Protein AF-A0A948FQZ8-F1 (afdb_monomer_lite)

Radius of gyration: 27.51 Å; chains: 1; bounding box: 61×71×81 Å

pLDDT: mean 82.42, std 19.41, range [33.22, 98.56]

Secondary structure (DSSP, 8-state):
------PPPPP--------------------------PPP-----PPPPPPPPP-S-SS--STTTTHHHH---SSPPEEEE---SSB-SS--BSSHHHHHHHHHHTTS-TT------EEEEEETTEEEEEEEETTEEEEEEEEEEE-B-TTTTSSEEEEEEEEE--GGGS-HHHHB-TTS-B-B--B-TTSPBPPTTTEEEEEPPGGGT-TTSEEEEESSSSSSS-EEEEES--GGGGGGBSS--EEEEPPPTTPEEEEEEETTEEEEE-TTSSEEEEEETTEEEEEEBB-----

Foldseek 3Di:
DDDDDDDDDDDDDDDDDDDDDDDDDDDDDPDPPPPPPPPPPPCPPDDADADAADPDDQQADDQQGVFLVQADAPDRKDWGFQPDQAAEAQQFDADQVSQVVSCVVVCVVVPAFPDDWHWRDDDPFKTKTFHDDPNGTFKIWIKGFHAYDVNSNGGHIHTGGIIGYALQPDDQVRSPHPPRWNWQWKAALVRHTDGVQAWTKTADDVVVVRRVKIWIWGGHDDPPPIWIFIDPDDPVQQVQWLDDKFFFDQDDPQWAFPRMDGPQWGWTAHPVRQWIWIGDNRTTITTGIGRDDDD

Sequence (295 aa):
MPDKAVRRPRPGSGILILIGVLVATVVGGAALWAATGRPPATGGLAPPATATAYDGPLAAPGRLGAAGRAVECLHPPSGSNRSADVYAGGATSSTAQGAVDTAFSEGLFLDMPRVDLAVAATEPDRELFTYEVDGSVLLAVVVRNGPASPGAGGDGWYVETVARCDFSEFPEADAQLDGLVDYGVWADDEGTTVPVSRIYSTPGPEHCDWQDMTFLVVGEGERRGAQVYVEAPIVELRDYMSGTFLTDIRLPNDAIDTGWQRDGRHLWLSPDDRYAYVGSSSSVDGWPRFDAGCA

Structure (mmCIF, N/CA/C/O backbone):
data_AF-A0A948FQZ8-F1
#
_entry.id   AF-A0A948FQZ8-F1
#
loop_
_atom_site.group_PDB
_atom_site.id
_atom_site.type_symbol
_atom_site.label_atom_id
_atom_site.label_alt_id
_atom_site.label_comp_id
_atom_site.label_asym_id
_atom_site.label_entity_id
_atom_site.label_seq_id
_atom_site.pdbx_PDB_ins_code
_atom_site.Cartn_x
_atom_site.Cartn_y
_atom_site.Cartn_z
_atom_site.occupancy
_atom_site.B_iso_or_equiv
_atom_site.auth_seq_id
_atom_site.auth_comp_id
_atom_site.auth_asym_id
_atom_site.auth_atom_id
_atom_site.pdbx_PDB_model_num
ATOM 1 N N . MET A 1 1 ? -14.546 34.872 -37.830 1.00 47.91 1 MET A N 1
ATOM 2 C CA . MET A 1 1 ? -14.949 34.832 -39.255 1.00 47.91 1 MET A CA 1
ATOM 3 C C . MET A 1 1 ? -13.704 34.455 -40.035 1.00 47.91 1 MET A C 1
ATOM 5 O O . MET A 1 1 ? -12.730 35.190 -39.928 1.00 47.91 1 MET A O 1
ATOM 9 N N . PRO A 1 2 ? -13.656 33.228 -40.577 1.00 50.62 2 PRO A N 1
ATOM 10 C CA . PRO A 1 2 ? -14.256 32.933 -41.881 1.00 50.62 2 PRO A CA 1
ATOM 11 C C . PRO A 1 2 ? -15.181 31.698 -41.888 1.00 50.62 2 PRO A C 1
ATOM 13 O O . PRO A 1 2 ? -15.415 31.067 -40.859 1.00 50.62 2 PRO A O 1
ATOM 16 N N . ASP A 1 3 ? -15.768 31.469 -43.061 1.00 43.62 3 ASP A N 1
ATOM 17 C CA . ASP A 1 3 ? -17.024 30.781 -43.359 1.00 43.62 3 ASP A CA 1
ATOM 18 C C . ASP A 1 3 ? -17.089 29.263 -43.140 1.00 43.62 3 ASP A C 1
ATOM 20 O O . ASP A 1 3 ? -16.193 28.495 -43.490 1.00 43.62 3 ASP A O 1
ATOM 24 N N . LYS A 1 4 ? -18.266 28.841 -42.660 1.00 48.03 4 LYS A N 1
ATOM 25 C CA . LYS A 1 4 ? -18.758 27.460 -42.623 1.00 48.03 4 LYS A CA 1
ATOM 26 C C . LYS A 1 4 ? -19.139 26.990 -44.031 1.00 48.03 4 LYS A C 1
ATOM 28 O O . LYS A 1 4 ? -20.109 27.479 -44.603 1.00 48.03 4 LYS A O 1
ATOM 33 N N . ALA A 1 5 ? -18.481 25.944 -44.528 1.00 50.72 5 ALA A N 1
ATOM 34 C CA . ALA A 1 5 ? -18.972 25.160 -45.660 1.00 50.72 5 ALA A CA 1
ATOM 35 C C . ALA A 1 5 ? -19.701 23.903 -45.154 1.00 50.72 5 ALA A C 1
ATOM 37 O O . ALA A 1 5 ? -19.091 22.903 -44.781 1.00 50.72 5 ALA A O 1
ATOM 38 N N . VAL A 1 6 ? -21.034 23.965 -45.144 1.00 53.69 6 VAL A N 1
ATOM 39 C CA . VAL A 1 6 ? -21.929 22.836 -44.855 1.00 53.69 6 VAL A CA 1
ATOM 40 C C . VAL A 1 6 ? -21.966 21.906 -46.073 1.00 53.69 6 VAL A C 1
ATOM 42 O O . VAL A 1 6 ? -22.501 22.270 -47.120 1.00 53.69 6 VAL A O 1
ATOM 45 N N . ARG A 1 7 ? -21.426 20.686 -45.949 1.00 54.06 7 ARG A N 1
ATOM 46 C CA . ARG A 1 7 ? -21.626 19.615 -46.941 1.00 54.06 7 ARG A CA 1
ATOM 47 C C . ARG A 1 7 ? -22.889 18.825 -46.595 1.00 54.06 7 ARG A C 1
ATOM 49 O O . ARG A 1 7 ? -22.974 18.213 -45.537 1.00 54.06 7 ARG A O 1
ATOM 56 N N . ARG A 1 8 ? -23.867 18.838 -47.505 1.00 54.62 8 ARG A N 1
ATOM 57 C CA . ARG A 1 8 ? -25.063 17.980 -47.452 1.00 54.62 8 ARG A CA 1
ATOM 58 C C . ARG A 1 8 ? -24.713 16.544 -47.879 1.00 54.62 8 ARG A C 1
ATOM 60 O O . ARG A 1 8 ? -24.011 16.394 -48.882 1.00 54.62 8 ARG A O 1
ATOM 67 N N . PRO A 1 9 ? -25.231 15.502 -47.207 1.00 53.12 9 PRO A N 1
ATOM 68 C CA . PRO A 1 9 ? -25.128 14.132 -47.695 1.00 53.12 9 PRO A CA 1
ATOM 69 C C . PRO A 1 9 ? -26.090 13.881 -48.870 1.00 53.12 9 PRO A C 1
ATOM 71 O O . PRO A 1 9 ? -27.212 14.389 -48.906 1.00 53.12 9 PRO A O 1
ATOM 74 N N . ARG A 1 10 ? -25.615 13.106 -49.853 1.00 55.47 10 ARG A N 1
ATOM 75 C CA . ARG A 1 10 ? -26.387 12.618 -51.007 1.00 55.47 10 ARG A CA 1
ATOM 76 C C . ARG A 1 10 ? -27.299 11.453 -50.582 1.00 55.47 10 ARG A C 1
ATOM 78 O O . ARG A 1 10 ? -26.837 10.608 -49.819 1.00 55.47 10 ARG A O 1
ATOM 85 N N . PRO A 1 11 ? -28.532 11.343 -51.109 1.00 52.41 11 PRO A N 1
ATOM 86 C CA . PRO A 1 11 ? -29.354 10.154 -50.939 1.00 52.41 11 PRO A CA 1
ATOM 87 C C . PRO A 1 11 ? -28.885 9.087 -51.936 1.00 52.41 11 PRO A C 1
ATOM 89 O O . PRO A 1 11 ? -28.907 9.309 -53.147 1.00 52.41 11 PRO A O 1
ATOM 92 N N . GLY A 1 12 ? -28.408 7.954 -51.427 1.00 37.66 12 GLY A N 1
ATOM 93 C CA . GLY A 1 12 ? -27.881 6.857 -52.231 1.00 37.66 12 GLY A CA 1
ATOM 94 C C . GLY A 1 12 ? -28.526 5.529 -51.861 1.00 37.66 12 GLY A C 1
ATOM 95 O O . GLY A 1 12 ? -28.130 4.913 -50.884 1.00 37.66 12 GLY A O 1
ATOM 96 N N . SER A 1 13 ? -29.488 5.132 -52.691 1.00 46.66 13 SER A N 1
ATOM 97 C CA . SER A 1 13 ? -29.773 3.760 -53.126 1.00 46.66 13 SER A CA 1
ATOM 98 C C . SER A 1 13 ? -30.040 2.694 -52.061 1.00 46.66 13 SER A C 1
ATOM 100 O O . SER A 1 13 ? -29.136 2.070 -51.513 1.00 46.66 13 SER A O 1
ATOM 102 N N . GLY A 1 14 ? -31.332 2.410 -51.884 1.00 44.34 14 GLY A N 1
ATOM 103 C CA . GLY A 1 14 ? -31.813 1.199 -51.236 1.00 44.34 14 GLY A CA 1
ATOM 104 C C . GLY A 1 14 ? -31.348 -0.062 -51.967 1.00 44.34 14 GLY A C 1
ATOM 105 O O . GLY A 1 14 ? -31.451 -0.170 -53.189 1.00 44.34 14 GLY A O 1
ATOM 106 N N . ILE A 1 15 ? -30.864 -1.021 -51.185 1.00 46.66 15 ILE A N 1
ATOM 107 C CA . ILE A 1 15 ? -30.622 -2.392 -51.614 1.00 46.66 15 ILE A CA 1
ATOM 108 C C . ILE A 1 15 ? -31.742 -3.238 -51.009 1.00 46.66 15 ILE A C 1
ATOM 110 O O . ILE A 1 15 ? -31.829 -3.421 -49.797 1.00 46.66 15 ILE A O 1
ATOM 114 N N . LEU A 1 16 ? -32.627 -3.712 -51.886 1.00 43.44 16 LEU A N 1
ATOM 115 C CA . LEU A 1 16 ? -33.568 -4.795 -51.631 1.00 43.44 16 LEU A CA 1
ATOM 116 C C . LEU A 1 16 ? -32.767 -6.082 -51.398 1.00 43.44 16 LEU A C 1
ATOM 118 O O . LEU A 1 16 ? -32.161 -6.604 -52.332 1.00 43.44 16 LEU A O 1
ATOM 122 N N . ILE A 1 17 ? -32.772 -6.600 -50.171 1.00 45.47 17 ILE A N 1
ATOM 123 C CA . ILE A 1 17 ? -32.272 -7.947 -49.884 1.00 45.47 17 ILE A CA 1
ATOM 124 C C . ILE A 1 17 ? -33.448 -8.915 -50.028 1.00 45.47 17 ILE A C 1
ATOM 126 O O . ILE A 1 17 ? -34.389 -8.912 -49.236 1.00 45.47 17 ILE A O 1
ATOM 130 N N . LEU A 1 18 ? -33.391 -9.720 -51.090 1.00 40.56 18 LEU A N 1
ATOM 131 C CA . LEU A 1 18 ? -34.249 -10.876 -51.323 1.00 40.56 18 LEU A CA 1
ATOM 132 C C . LEU A 1 18 ? -34.015 -11.922 -50.226 1.00 40.56 18 LEU A C 1
ATOM 134 O O . LEU A 1 18 ? -32.917 -12.459 -50.088 1.00 40.56 18 LEU A O 1
ATOM 138 N N . ILE A 1 19 ? -35.071 -12.239 -49.478 1.00 42.12 19 ILE A N 1
ATOM 139 C CA . ILE A 1 19 ? -35.120 -13.382 -48.566 1.00 42.12 19 ILE A CA 1
ATOM 140 C C . ILE A 1 19 ? -35.293 -14.642 -49.422 1.00 42.12 19 ILE A C 1
ATOM 142 O O . ILE A 1 19 ? -36.393 -14.966 -49.868 1.00 42.12 19 ILE A O 1
ATOM 146 N N . GLY A 1 20 ? -34.185 -15.331 -49.688 1.00 41.22 20 GLY A N 1
ATOM 147 C CA . GLY A 1 20 ? -34.178 -16.680 -50.243 1.00 41.22 20 GLY A CA 1
ATOM 148 C C . GLY A 1 20 ? -34.307 -17.705 -49.121 1.00 41.22 20 GLY A C 1
ATOM 149 O O . GLY A 1 20 ? -33.370 -17.909 -48.355 1.00 41.22 20 GLY A O 1
ATOM 150 N N . VAL A 1 21 ? -35.468 -18.351 -49.024 1.00 46.44 21 VAL A N 1
ATOM 151 C CA . VAL A 1 21 ? -35.675 -19.526 -48.171 1.00 46.44 21 VAL A CA 1
ATOM 152 C C . VAL A 1 21 ? -34.985 -20.717 -48.835 1.00 46.44 21 VAL A C 1
ATOM 154 O O . VAL A 1 21 ? -35.474 -21.237 -49.837 1.00 46.44 21 VAL A O 1
ATOM 157 N N . LEU A 1 22 ? -33.850 -21.150 -48.281 1.00 44.16 22 LEU A N 1
ATOM 158 C CA . LEU A 1 22 ? -33.224 -22.425 -48.623 1.00 44.16 22 LEU A CA 1
ATOM 159 C C . LEU A 1 22 ? -33.485 -23.415 -47.482 1.00 44.16 22 LEU A C 1
ATOM 161 O O . LEU A 1 22 ? -32.882 -23.336 -46.415 1.00 44.16 22 LEU A O 1
ATOM 165 N N . VAL A 1 23 ? -34.413 -24.343 -47.712 1.00 49.53 23 VAL A N 1
ATOM 166 C CA . VAL A 1 23 ? -34.614 -25.514 -46.854 1.00 49.53 23 VAL A CA 1
ATOM 167 C C . VAL A 1 23 ? -33.529 -26.525 -47.211 1.00 49.53 23 VAL A C 1
ATOM 169 O O . VAL A 1 23 ? -33.603 -27.177 -48.250 1.00 49.53 23 VAL A O 1
ATOM 172 N N . ALA A 1 24 ? -32.516 -26.645 -46.355 1.00 44.91 24 ALA A N 1
ATOM 173 C CA . ALA A 1 24 ? -31.546 -27.731 -46.399 1.00 44.91 24 ALA A CA 1
ATOM 174 C C . ALA A 1 24 ? -31.730 -28.603 -45.153 1.00 44.91 24 ALA A C 1
ATOM 176 O O . ALA A 1 24 ? -31.294 -28.269 -44.054 1.00 44.91 24 ALA A O 1
ATOM 177 N N . THR A 1 25 ? -32.413 -29.730 -45.332 1.00 47.16 25 THR A N 1
ATOM 178 C CA . THR A 1 25 ? -32.422 -30.848 -44.387 1.00 47.16 25 THR A CA 1
ATOM 179 C C . THR A 1 25 ? -31.034 -31.483 -44.349 1.00 47.16 25 THR A C 1
ATOM 181 O O . THR A 1 25 ? -30.665 -32.207 -45.273 1.00 47.16 25 THR A O 1
ATOM 184 N N . VAL A 1 26 ? -30.276 -31.231 -43.279 1.00 44.81 26 VAL A N 1
ATOM 185 C CA . VAL A 1 26 ? -29.073 -32.000 -42.933 1.00 44.81 26 VAL A CA 1
ATOM 186 C C . VAL A 1 26 ? -29.422 -32.940 -41.786 1.00 44.81 26 VAL A C 1
ATOM 188 O O . VAL A 1 26 ? -29.779 -32.523 -40.687 1.00 44.81 26 VAL A O 1
ATOM 191 N N . VAL A 1 27 ? -29.348 -34.231 -42.092 1.00 49.34 27 VAL A N 1
ATOM 192 C CA . VAL A 1 27 ? -29.464 -35.348 -41.161 1.00 49.34 27 VAL A CA 1
ATOM 193 C C . VAL A 1 27 ? -28.087 -35.616 -40.556 1.00 49.34 27 VAL A C 1
ATOM 195 O O . VAL A 1 27 ? -27.128 -35.803 -41.296 1.00 49.34 27 VAL A O 1
ATOM 198 N N . GLY A 1 28 ? -28.030 -35.734 -39.227 1.00 37.50 28 GLY A N 1
ATOM 199 C CA . GLY A 1 28 ? -27.045 -36.569 -38.534 1.00 37.50 28 GLY A CA 1
ATOM 200 C C . GLY A 1 28 ? -25.755 -35.882 -38.083 1.00 37.50 28 GLY A C 1
ATOM 201 O O . GLY A 1 28 ? -24.884 -35.573 -38.886 1.00 37.50 28 GLY A O 1
ATOM 202 N N . GLY A 1 29 ? -25.602 -35.753 -36.762 1.00 35.69 29 GLY A N 1
ATOM 203 C CA . GLY A 1 29 ? -24.329 -35.421 -36.122 1.00 35.69 29 GLY A CA 1
ATOM 204 C C . GLY A 1 29 ? -24.501 -34.616 -34.840 1.00 35.69 29 GLY A C 1
ATOM 205 O O . GLY A 1 29 ? -24.143 -33.445 -34.798 1.00 35.69 29 GLY A O 1
ATOM 206 N N . ALA A 1 30 ? -25.064 -35.223 -33.793 1.00 43.50 30 ALA A N 1
ATOM 207 C CA . ALA A 1 30 ? -25.080 -34.628 -32.461 1.00 43.50 30 ALA A CA 1
ATOM 208 C C . ALA A 1 30 ? -23.656 -34.641 -31.875 1.00 43.50 30 ALA A C 1
ATOM 210 O O . ALA A 1 30 ? -23.267 -35.577 -31.182 1.00 43.50 30 ALA A O 1
ATOM 211 N N . ALA A 1 31 ? -22.873 -33.608 -32.178 1.00 44.44 31 ALA A N 1
ATOM 212 C CA . ALA A 1 31 ? -21.703 -33.241 -31.394 1.00 44.44 31 ALA A CA 1
ATOM 213 C C . ALA A 1 31 ? -22.156 -32.203 -30.361 1.00 44.44 31 ALA A C 1
ATOM 215 O O . ALA A 1 31 ? -22.409 -31.045 -30.693 1.00 44.44 31 ALA A O 1
ATOM 216 N N . LEU A 1 32 ? -22.311 -32.648 -29.114 1.00 41.66 32 LEU A N 1
ATOM 217 C CA . LEU A 1 32 ? -22.508 -31.795 -27.945 1.00 41.66 32 LEU A CA 1
ATOM 218 C C . LEU A 1 32 ? -21.266 -30.909 -27.769 1.00 41.66 32 LEU A C 1
ATOM 220 O O . LEU A 1 32 ? -20.294 -31.311 -27.135 1.00 41.66 32 LEU A O 1
ATOM 224 N N . TRP A 1 33 ? -21.288 -29.704 -28.332 1.00 43.00 33 TRP A N 1
ATOM 225 C CA . TRP A 1 33 ? -20.400 -28.636 -27.887 1.00 43.00 33 TRP A CA 1
ATOM 226 C C . TRP A 1 33 ? -20.960 -28.109 -26.570 1.00 43.00 33 TRP A C 1
ATOM 228 O O . TRP A 1 33 ? -21.888 -27.302 -26.543 1.00 43.00 33 TRP A O 1
ATOM 238 N N . ALA A 1 34 ? -20.422 -28.622 -25.466 1.00 45.47 34 ALA A N 1
ATOM 239 C CA . ALA A 1 34 ? -20.571 -27.999 -24.165 1.00 45.47 34 ALA A CA 1
ATOM 240 C C . ALA A 1 34 ? -19.868 -26.638 -24.228 1.00 45.47 34 ALA A C 1
ATOM 242 O O . ALA A 1 34 ? -18.651 -26.544 -24.086 1.00 45.47 34 ALA A O 1
ATOM 243 N N . ALA A 1 35 ? -20.633 -25.580 -24.489 1.00 46.28 35 ALA A N 1
ATOM 244 C CA . ALA A 1 35 ? -20.196 -24.233 -24.183 1.00 46.28 35 ALA A CA 1
ATOM 245 C C . ALA A 1 35 ? -19.999 -24.174 -22.664 1.00 46.28 35 ALA A C 1
ATOM 247 O O . ALA A 1 35 ? -20.967 -24.124 -21.905 1.00 46.28 35 ALA A O 1
ATOM 248 N N . THR A 1 36 ? -18.747 -24.228 -22.212 1.00 45.72 36 THR A N 1
ATOM 249 C CA . THR A 1 36 ? -18.367 -23.899 -20.838 1.00 45.72 36 THR A CA 1
ATOM 250 C C . THR A 1 36 ? -18.532 -22.393 -20.662 1.00 45.72 36 THR A C 1
ATOM 252 O O . THR A 1 36 ? -17.563 -21.638 -20.623 1.00 45.72 36 THR A O 1
ATOM 255 N N . GLY A 1 37 ? -19.784 -21.938 -20.630 1.00 35.28 37 GLY A N 1
ATOM 256 C CA . GLY A 1 37 ? -20.121 -20.624 -20.118 1.00 35.28 37 GLY A CA 1
ATOM 257 C C . GLY A 1 37 ? -19.721 -20.619 -18.654 1.00 35.28 37 GLY A C 1
ATOM 258 O O . GLY A 1 37 ? -20.375 -21.258 -17.832 1.00 35.28 37 GLY A O 1
ATOM 259 N N . ARG A 1 38 ? -18.602 -19.961 -18.345 1.00 39.69 38 ARG A N 1
ATOM 260 C CA . ARG A 1 38 ? -18.224 -19.639 -16.972 1.00 39.69 38 ARG A CA 1
ATOM 261 C C . ARG A 1 38 ? -19.397 -18.823 -16.414 1.00 39.69 38 ARG A C 1
ATOM 263 O O . ARG A 1 38 ? -19.712 -17.789 -17.008 1.00 39.69 38 ARG A O 1
ATOM 270 N N . PRO A 1 39 ? -20.116 -19.297 -15.382 1.00 39.62 39 PRO A N 1
ATOM 271 C CA . PRO A 1 39 ? -21.158 -18.483 -14.780 1.00 39.62 39 PRO A CA 1
ATOM 272 C C . PRO A 1 39 ? -20.519 -17.166 -14.317 1.00 39.62 39 PRO A C 1
ATOM 274 O O . PRO A 1 39 ? -19.346 -17.180 -13.926 1.00 39.62 39 PRO A O 1
ATOM 277 N N . PRO A 1 40 ? -21.236 -16.030 -14.398 1.00 39.12 40 PRO A N 1
ATOM 278 C CA . PRO A 1 40 ? -20.742 -14.789 -13.823 1.00 39.12 40 PRO A CA 1
ATOM 279 C C . PRO A 1 40 ? -20.352 -15.073 -12.375 1.00 39.12 40 PRO A C 1
ATOM 281 O O . PRO A 1 40 ? -21.105 -15.730 -11.653 1.00 39.12 40 PRO A O 1
ATOM 284 N N . ALA A 1 41 ? -19.155 -14.639 -11.985 1.00 37.66 41 ALA A N 1
ATOM 285 C CA . ALA A 1 41 ? -18.701 -14.725 -10.613 1.00 37.66 41 ALA A CA 1
ATOM 286 C C . ALA A 1 41 ? -19.625 -13.850 -9.760 1.00 37.66 41 ALA A C 1
ATOM 288 O O . ALA A 1 41 ? -19.381 -12.670 -9.546 1.00 37.66 41 ALA A O 1
ATOM 289 N N . THR A 1 42 ? -20.721 -14.424 -9.276 1.00 37.97 42 THR A N 1
ATOM 290 C CA . THR A 1 42 ? -21.383 -13.953 -8.067 1.00 37.97 42 THR A CA 1
ATOM 291 C C . THR A 1 42 ? -20.485 -14.372 -6.912 1.00 37.97 42 THR A C 1
ATOM 293 O O . THR A 1 42 ? -20.787 -15.326 -6.196 1.00 37.97 42 THR A O 1
ATOM 296 N N . GLY A 1 43 ? -19.322 -13.728 -6.809 1.00 33.28 43 GLY A N 1
ATOM 297 C CA . GLY A 1 43 ? -18.466 -13.796 -5.637 1.00 33.28 43 GLY A CA 1
ATOM 298 C C . GLY A 1 43 ? -19.173 -13.053 -4.519 1.00 33.28 43 GLY A C 1
ATOM 299 O O . GLY A 1 43 ? -18.867 -11.902 -4.246 1.00 33.28 43 GLY A O 1
ATOM 300 N N . GLY A 1 44 ? -20.179 -13.688 -3.916 1.00 33.22 44 GLY A N 1
ATOM 301 C CA . GLY A 1 44 ? -20.469 -13.386 -2.527 1.00 33.22 44 GLY A CA 1
ATOM 302 C C . GLY A 1 44 ? -19.191 -13.718 -1.776 1.00 33.22 44 GLY A C 1
ATOM 303 O O . GLY A 1 44 ? -18.743 -14.865 -1.850 1.00 33.22 44 GLY A O 1
ATOM 304 N N . LEU A 1 45 ? -18.581 -12.700 -1.169 1.00 46.78 45 LEU A N 1
ATOM 305 C CA . LEU A 1 45 ? -17.463 -12.856 -0.248 1.00 46.78 45 LEU A CA 1
ATOM 306 C C . LEU A 1 45 ? -17.786 -14.047 0.663 1.00 46.78 45 LEU A C 1
ATOM 308 O O . LEU A 1 45 ? -18.916 -14.181 1.152 1.00 46.78 45 LEU A O 1
ATOM 312 N N . ALA A 1 46 ? -16.854 -14.995 0.756 1.00 43.97 46 ALA A N 1
ATOM 313 C CA . ALA A 1 46 ? -17.043 -16.159 1.607 1.00 43.97 46 ALA A CA 1
ATOM 314 C C . ALA A 1 46 ? -17.391 -15.669 3.025 1.00 43.97 46 ALA A C 1
ATOM 316 O O . ALA A 1 46 ? -16.824 -14.668 3.458 1.00 43.97 46 ALA A O 1
ATOM 317 N N . PRO A 1 47 ? -18.320 -16.327 3.750 1.00 44.22 47 PRO A N 1
ATOM 318 C CA . PRO A 1 47 ? -18.595 -15.948 5.132 1.00 44.22 47 PRO A CA 1
ATOM 319 C C . PRO A 1 47 ? -17.268 -15.920 5.899 1.00 44.22 47 PRO A C 1
ATOM 321 O O . PRO A 1 47 ? -16.457 -16.830 5.682 1.00 44.22 47 PRO A O 1
ATOM 324 N N . PRO A 1 48 ? -17.032 -14.904 6.748 1.00 51.88 48 PRO A N 1
ATOM 325 C CA . PRO A 1 48 ? -15.727 -14.698 7.347 1.00 51.88 48 PRO A CA 1
ATOM 326 C C . PRO A 1 48 ? -15.290 -15.980 8.045 1.00 51.88 48 PRO A C 1
ATOM 328 O O . PRO A 1 48 ? -16.066 -16.601 8.784 1.00 51.88 48 PRO A O 1
ATOM 331 N N . ALA A 1 49 ? -14.052 -16.392 7.777 1.00 57.62 49 ALA A N 1
ATOM 332 C CA . ALA A 1 49 ? -13.397 -17.394 8.592 1.00 57.62 49 ALA A CA 1
ATOM 333 C C . ALA A 1 49 ? -13.530 -16.947 10.055 1.00 57.62 49 ALA A C 1
ATOM 335 O O . ALA A 1 49 ? -13.345 -15.773 10.375 1.00 57.62 49 ALA A O 1
ATOM 336 N N . THR A 1 50 ? -13.928 -17.857 10.945 1.00 71.75 50 THR A N 1
ATOM 337 C CA . THR A 1 50 ? -13.875 -17.588 12.386 1.00 71.75 50 THR A CA 1
ATOM 338 C C . THR A 1 50 ? -12.471 -17.108 12.726 1.00 71.75 50 THR A C 1
ATOM 340 O O . THR A 1 50 ? -11.528 -17.865 12.503 1.00 71.75 50 THR A O 1
ATOM 343 N N . ALA A 1 51 ? -12.357 -15.880 13.237 1.00 84.19 51 ALA A N 1
ATOM 344 C CA . ALA A 1 51 ? -11.082 -15.322 13.663 1.00 84.19 51 ALA A CA 1
ATOM 345 C C . ALA A 1 51 ? -10.426 -16.214 14.718 1.00 84.19 51 ALA A C 1
ATOM 347 O O . ALA A 1 51 ? -11.098 -16.805 15.577 1.00 84.19 51 ALA A O 1
ATOM 348 N N . THR A 1 52 ? -9.104 -16.262 14.673 1.00 91.75 52 THR A N 1
ATOM 349 C CA . THR A 1 52 ? -8.289 -16.794 15.750 1.00 91.75 52 THR A CA 1
ATOM 350 C C . THR A 1 52 ? -8.482 -15.915 16.984 1.00 91.75 52 THR A C 1
ATOM 352 O O . THR A 1 52 ? -8.427 -14.687 16.924 1.00 91.75 52 THR A O 1
ATOM 355 N N . ALA A 1 53 ? -8.747 -16.546 18.130 1.00 94.31 53 ALA A N 1
ATOM 356 C CA . ALA A 1 53 ? -8.947 -15.815 19.374 1.00 94.31 53 ALA A CA 1
ATOM 357 C C . ALA A 1 53 ? -7.655 -15.090 19.785 1.00 94.31 53 ALA A C 1
ATOM 359 O O . ALA A 1 53 ? -6.577 -15.685 19.798 1.00 94.31 53 ALA A O 1
ATOM 360 N N . TYR A 1 54 ? -7.775 -13.817 20.154 1.00 96.38 54 TYR A N 1
ATOM 361 C CA . TYR A 1 54 ? -6.658 -13.021 20.654 1.00 96.38 54 TYR A CA 1
ATOM 362 C C . TYR A 1 54 ? -6.658 -13.000 22.186 1.00 96.38 54 TYR A C 1
ATOM 364 O O . TYR A 1 54 ? -7.583 -12.489 22.815 1.00 96.38 54 TYR A O 1
ATOM 372 N N . ASP A 1 55 ? -5.586 -13.513 22.791 1.00 95.56 55 ASP A N 1
ATOM 373 C CA . ASP A 1 55 ? -5.462 -13.657 24.251 1.00 95.56 55 ASP A CA 1
ATOM 374 C C . ASP A 1 55 ? -4.820 -12.438 24.952 1.00 95.56 55 ASP A C 1
ATOM 376 O O . ASP A 1 55 ? -4.611 -12.437 26.170 1.00 95.56 55 ASP A O 1
ATOM 380 N N . GLY A 1 56 ? -4.446 -11.396 24.202 1.00 95.38 56 GLY A N 1
ATOM 381 C CA . GLY A 1 56 ? -3.797 -10.202 24.746 1.00 95.38 56 GLY A CA 1
ATOM 382 C C . GLY A 1 56 ? -4.780 -9.123 25.231 1.00 95.38 56 GLY A C 1
ATOM 383 O O . GLY A 1 56 ? -5.959 -9.148 24.891 1.00 95.38 56 GLY A O 1
ATOM 384 N N . PRO A 1 57 ? -4.305 -8.113 25.986 1.00 96.75 57 PRO A N 1
ATOM 385 C CA . PRO A 1 57 ? -5.139 -6.976 26.375 1.00 96.75 57 PRO A CA 1
ATOM 386 C C . PRO A 1 57 ? -5.456 -6.079 25.170 1.00 96.75 57 PRO A C 1
ATOM 388 O O . PRO A 1 57 ? -4.560 -5.801 24.361 1.00 96.75 57 PRO A O 1
ATOM 391 N N . LEU A 1 58 ? -6.687 -5.562 25.090 1.00 96.62 58 LEU A N 1
ATOM 392 C CA . LEU A 1 58 ? -7.091 -4.607 24.044 1.00 96.62 58 LEU A CA 1
ATOM 393 C C . LEU A 1 58 ? -6.646 -3.173 24.353 1.00 96.62 58 LEU A C 1
ATOM 395 O O . LEU A 1 58 ? -6.390 -2.384 23.444 1.00 96.62 58 LEU A O 1
ATOM 399 N N . ALA A 1 59 ? -6.452 -2.849 25.631 1.00 95.12 59 ALA A N 1
ATOM 400 C CA . ALA A 1 59 ? -5.761 -1.638 26.060 1.00 95.12 59 ALA A CA 1
ATOM 401 C C . ALA A 1 59 ? -4.242 -1.879 26.113 1.00 95.12 59 ALA A C 1
ATOM 403 O O . ALA A 1 59 ? -3.702 -2.361 27.112 1.00 95.12 59 ALA A O 1
ATOM 404 N N . ALA A 1 60 ? -3.531 -1.526 25.042 1.00 93.69 60 ALA A N 1
ATOM 405 C CA . ALA A 1 60 ? -2.085 -1.713 24.954 1.00 93.69 60 ALA A CA 1
ATOM 406 C C . ALA A 1 60 ? -1.342 -0.416 24.582 1.00 93.69 60 ALA A C 1
ATOM 408 O O . ALA A 1 60 ? -1.780 0.316 23.694 1.00 93.69 60 ALA A O 1
ATOM 409 N N . PRO A 1 61 ? -0.187 -0.130 25.216 1.00 92.19 61 PRO A N 1
ATOM 410 C CA . PRO A 1 61 ? 0.640 1.010 24.845 1.00 92.19 61 PRO A CA 1
ATOM 411 C C . PRO A 1 61 ? 1.353 0.775 23.509 1.00 92.19 61 PRO A C 1
ATOM 413 O O . PRO A 1 61 ? 1.620 -0.365 23.118 1.00 92.19 61 PRO A O 1
ATOM 416 N N . GLY A 1 62 ? 1.757 1.875 22.871 1.00 93.25 62 GLY A N 1
ATOM 417 C CA . GLY A 1 62 ? 2.563 1.879 21.652 1.00 93.25 62 GLY A CA 1
ATOM 418 C C . GLY A 1 62 ? 1.856 2.554 20.480 1.00 93.25 62 GLY A C 1
ATOM 419 O O . GLY A 1 62 ? 0.660 2.836 20.528 1.00 93.25 62 GLY A O 1
ATOM 420 N N . ARG A 1 63 ? 2.610 2.807 19.405 1.00 93.81 63 ARG A N 1
ATOM 421 C CA . ARG A 1 63 ? 2.124 3.537 18.221 1.00 93.81 63 ARG A CA 1
ATOM 422 C C . ARG A 1 63 ? 0.915 2.880 17.546 1.00 93.81 63 ARG A C 1
ATOM 424 O O . ARG A 1 63 ? 0.111 3.594 16.966 1.00 93.81 63 ARG A O 1
ATOM 431 N N . LEU A 1 64 ? 0.805 1.556 17.619 1.00 95.19 64 LEU A N 1
ATOM 432 C CA . LEU A 1 64 ? -0.261 0.766 16.991 1.00 95.19 64 LEU A CA 1
ATOM 433 C C . LEU A 1 64 ? -1.136 0.021 18.020 1.00 95.19 64 LEU A C 1
ATOM 435 O O . LEU A 1 64 ? -1.999 -0.763 17.643 1.00 95.19 64 LEU A O 1
ATOM 439 N N . GLY A 1 65 ? -0.899 0.248 19.319 1.00 95.75 65 GLY A N 1
ATOM 440 C CA . GLY A 1 65 ? -1.623 -0.381 20.427 1.00 95.75 65 GLY A CA 1
ATOM 441 C C . GLY A 1 65 ? -1.775 -1.899 20.306 1.00 95.75 65 GLY A C 1
ATOM 442 O O . GLY A 1 65 ? -0.802 -2.597 20.018 1.00 95.75 65 GLY A O 1
ATOM 443 N N . ALA A 1 66 ? -2.980 -2.408 20.578 1.00 96.88 66 ALA A N 1
ATOM 444 C CA . ALA A 1 66 ? -3.266 -3.841 20.529 1.00 96.88 66 ALA A CA 1
ATOM 445 C C . ALA A 1 66 ? -3.430 -4.347 19.091 1.00 96.88 66 ALA A C 1
ATOM 447 O O . ALA A 1 66 ? -2.988 -5.455 18.805 1.00 96.88 66 ALA A O 1
ATOM 448 N N . ALA A 1 67 ? -3.934 -3.519 18.168 1.00 97.25 67 ALA A N 1
ATOM 449 C CA . ALA A 1 67 ? -3.987 -3.873 16.751 1.00 97.25 67 ALA A CA 1
ATOM 450 C C . ALA A 1 67 ? -2.593 -4.244 16.210 1.00 97.25 67 ALA A C 1
ATOM 452 O O . ALA A 1 67 ? -2.418 -5.285 15.588 1.00 97.25 67 ALA A O 1
ATOM 453 N N . GLY A 1 68 ? -1.566 -3.452 16.536 1.00 96.94 68 GLY A N 1
ATOM 454 C CA . GLY A 1 68 ? -0.187 -3.734 16.119 1.00 96.94 68 GLY A CA 1
ATOM 455 C C . GLY A 1 68 ? 0.454 -4.960 16.764 1.00 96.94 68 GLY A C 1
ATOM 456 O O . GLY A 1 68 ? 1.504 -5.389 16.305 1.00 96.94 68 GLY A O 1
ATOM 457 N N . ARG A 1 69 ? -0.133 -5.500 17.839 1.00 97.19 69 ARG A N 1
ATOM 458 C CA . ARG A 1 69 ? 0.297 -6.767 18.453 1.00 97.19 69 ARG A CA 1
ATOM 459 C C . ARG A 1 69 ? -0.438 -7.970 17.880 1.00 97.19 69 ARG A C 1
ATOM 461 O O . ARG A 1 69 ? 0.052 -9.079 18.040 1.00 97.19 69 ARG A O 1
ATOM 468 N N . ALA A 1 70 ? -1.618 -7.742 17.310 1.00 97.50 70 ALA A N 1
ATOM 469 C CA . ALA A 1 70 ? -2.444 -8.782 16.725 1.00 97.50 70 ALA A CA 1
ATOM 470 C C . ALA A 1 70 ? -1.981 -9.151 15.311 1.00 97.50 70 ALA A C 1
ATOM 472 O O . ALA A 1 70 ? -2.121 -10.304 14.939 1.00 97.50 70 ALA A O 1
ATOM 473 N N . VAL A 1 71 ? -1.436 -8.199 14.542 1.00 97.62 71 VAL A N 1
ATOM 474 C CA . VAL A 1 71 ? -0.954 -8.467 13.177 1.00 97.62 71 VAL A CA 1
ATOM 475 C C . VAL A 1 71 ? 0.348 -9.272 13.150 1.00 97.62 71 VAL A C 1
ATOM 477 O O . VAL A 1 71 ? 1.245 -9.060 13.968 1.00 97.62 71 VAL A O 1
ATOM 480 N N . GLU A 1 72 ? 0.469 -10.148 12.158 1.00 97.06 72 GLU A N 1
ATOM 481 C C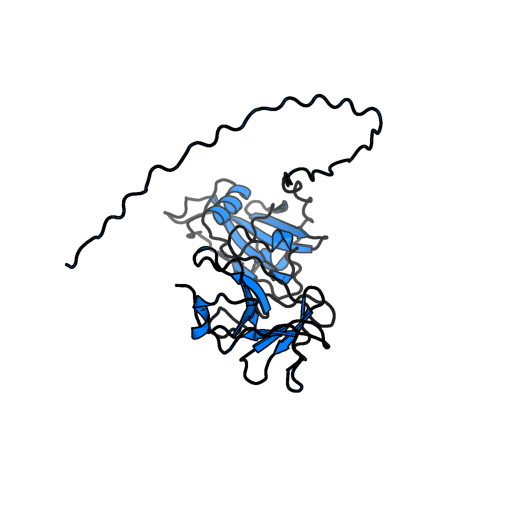A . GLU A 1 72 ? 1.572 -11.098 11.981 1.00 97.06 72 GLU A CA 1
ATOM 482 C C . GLU A 1 72 ? 2.319 -10.834 10.668 1.00 97.06 72 GLU A C 1
ATOM 484 O O . GLU A 1 72 ? 2.348 -11.659 9.760 1.00 97.06 72 GLU A O 1
ATOM 489 N N . CYS A 1 73 ? 2.898 -9.641 10.558 1.00 96.31 73 CYS A N 1
ATOM 490 C CA . CYS A 1 73 ? 3.478 -9.165 9.307 1.00 96.31 73 CYS A CA 1
ATOM 491 C C . CYS A 1 73 ? 4.919 -9.638 9.081 1.00 96.31 73 CYS A C 1
ATOM 493 O O . CYS A 1 73 ? 5.735 -9.667 10.009 1.00 96.31 73 CYS A O 1
ATOM 495 N N . LEU A 1 74 ? 5.254 -9.900 7.820 1.00 94.38 74 LEU A N 1
ATOM 496 C CA . LEU A 1 74 ? 6.618 -10.034 7.311 1.00 94.38 74 LEU A CA 1
ATOM 497 C C . LEU A 1 74 ? 7.343 -8.685 7.329 1.00 94.38 74 LEU 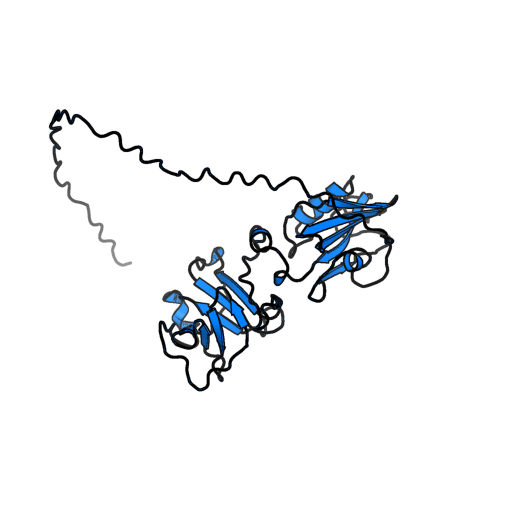A C 1
ATOM 499 O O . LEU A 1 74 ? 8.516 -8.613 7.705 1.00 94.38 74 LEU A O 1
ATOM 503 N N . HIS A 1 75 ? 6.641 -7.610 6.962 1.00 92.69 75 HIS A N 1
ATOM 504 C CA . HIS A 1 75 ? 7.181 -6.251 6.928 1.00 92.69 75 HIS A CA 1
ATOM 505 C C . HIS A 1 75 ? 6.662 -5.408 8.099 1.00 92.69 75 HIS A C 1
ATOM 507 O O . HIS A 1 75 ? 5.635 -5.728 8.697 1.00 92.69 75 HIS A O 1
ATOM 513 N N . PRO A 1 76 ? 7.345 -4.309 8.481 1.00 94.12 76 PRO A N 1
ATOM 514 C CA . PRO A 1 76 ? 6.877 -3.465 9.575 1.00 94.12 76 PRO A CA 1
ATOM 515 C C . PRO A 1 76 ? 5.433 -2.976 9.356 1.00 94.12 76 PRO A C 1
ATOM 517 O O . PRO A 1 76 ? 5.158 -2.361 8.323 1.00 94.12 76 PRO A O 1
ATOM 520 N N . PRO A 1 77 ? 4.519 -3.175 10.324 1.00 94.38 77 PRO A N 1
ATOM 521 C CA . PRO A 1 77 ? 3.124 -2.809 10.141 1.00 94.38 77 PRO A CA 1
ATOM 522 C C . PRO A 1 77 ? 2.929 -1.293 10.064 1.00 94.38 77 PRO A C 1
ATOM 524 O O . PRO A 1 77 ? 3.610 -0.496 10.724 1.00 94.38 77 PRO A O 1
ATOM 527 N N . SER A 1 78 ? 1.923 -0.904 9.292 1.00 91.75 78 SER A N 1
ATOM 528 C CA . SER A 1 78 ? 1.408 0.460 9.192 1.00 91.75 78 SER A CA 1
ATOM 529 C C . SER A 1 78 ? 0.126 0.610 10.013 1.00 91.75 78 SER A C 1
ATOM 531 O O . SER A 1 78 ? -0.482 -0.379 10.412 1.00 91.75 78 SER A O 1
ATOM 533 N N . GLY A 1 79 ? -0.272 1.846 10.315 1.00 91.75 79 GLY A N 1
ATOM 534 C CA . GLY A 1 79 ? -1.511 2.119 11.039 1.00 91.75 79 GLY A CA 1
ATOM 535 C C . GLY A 1 79 ? -1.415 3.304 11.991 1.00 91.75 79 GLY A C 1
ATOM 536 O O . GLY A 1 79 ? -0.505 4.140 11.909 1.00 91.75 79 GLY A O 1
ATOM 537 N N . SER A 1 80 ? -2.376 3.386 12.908 1.00 90.44 80 SER A N 1
ATOM 538 C CA . SER A 1 80 ? -2.509 4.517 13.822 1.00 90.44 80 SER A CA 1
ATOM 539 C C . SER A 1 80 ? -3.095 4.123 15.174 1.00 90.44 80 SER A C 1
ATOM 541 O O . SER A 1 80 ? -3.738 3.086 15.333 1.00 90.44 80 SER A O 1
ATOM 543 N N . ASN A 1 81 ? -2.868 4.989 16.157 1.00 90.88 81 ASN A N 1
ATOM 544 C CA . ASN A 1 81 ? -3.452 4.901 17.483 1.00 90.88 81 ASN A CA 1
ATOM 545 C C . ASN A 1 81 ? -4.018 6.274 17.862 1.00 90.88 81 ASN A C 1
ATOM 547 O O . ASN A 1 81 ? -3.303 7.278 17.854 1.00 90.88 81 ASN A O 1
ATOM 551 N N . ARG A 1 82 ? -5.310 6.300 18.180 1.00 83.94 82 ARG A N 1
ATOM 552 C CA . ARG A 1 82 ? -6.085 7.462 18.616 1.00 83.94 82 ARG A CA 1
ATOM 553 C C . ARG A 1 82 ? -6.572 7.292 20.056 1.00 83.94 82 ARG A C 1
ATOM 555 O O . ARG A 1 82 ? -7.677 7.716 20.381 1.00 83.94 82 ARG A O 1
ATOM 562 N N . SER A 1 83 ? -5.757 6.686 20.921 1.00 75.00 83 SER A N 1
ATOM 563 C CA . SER A 1 83 ? -6.033 6.541 22.350 1.00 75.00 83 SER A CA 1
ATOM 564 C C . SER A 1 83 ? -6.099 7.919 23.014 1.00 75.00 83 SER A C 1
ATOM 566 O O . SER A 1 83 ? -5.093 8.462 23.476 1.00 75.00 83 SER A O 1
ATOM 568 N N . ALA A 1 84 ? -7.289 8.504 23.021 1.00 75.50 84 ALA A N 1
ATOM 569 C CA . ALA A 1 84 ? -7.629 9.714 23.744 1.00 75.50 84 ALA A CA 1
ATOM 570 C C . ALA A 1 84 ? -8.732 9.386 24.751 1.00 75.50 84 ALA A C 1
ATOM 572 O O . ALA A 1 84 ? -9.559 8.504 24.517 1.00 75.50 84 ALA A O 1
ATOM 573 N N . ASP A 1 85 ? -8.759 10.109 25.869 1.00 80.50 85 ASP A N 1
ATOM 574 C CA . ASP A 1 85 ? -9.830 9.944 26.853 1.00 80.50 85 ASP A CA 1
ATOM 575 C C . ASP A 1 85 ? -11.185 10.397 26.299 1.00 80.50 85 ASP A C 1
ATOM 577 O O . ASP A 1 85 ? -12.204 9.848 26.696 1.00 80.50 85 ASP A O 1
ATOM 581 N N . VAL A 1 86 ? -11.188 11.361 25.369 1.00 83.31 86 VAL A N 1
ATOM 582 C CA . VAL A 1 86 ? -12.374 11.854 24.657 1.00 83.31 86 VAL A CA 1
ATOM 583 C C . VAL A 1 86 ? -12.103 11.811 23.158 1.00 83.31 86 VAL A C 1
ATOM 585 O O . VAL A 1 86 ? -11.165 12.448 22.673 1.00 83.31 86 VAL A O 1
ATOM 588 N N . TYR A 1 87 ? -12.933 11.083 22.415 1.00 83.44 87 TYR A N 1
ATOM 589 C CA . TYR A 1 87 ? -12.799 10.972 20.965 1.00 83.44 87 TYR A CA 1
ATOM 590 C C . TYR A 1 87 ? -13.325 12.219 20.251 1.00 83.44 87 TYR A C 1
ATOM 592 O O . TYR A 1 87 ? -14.427 12.679 20.528 1.00 83.44 87 TYR A O 1
ATOM 600 N N . ALA A 1 88 ? -12.563 12.754 19.297 1.00 82.38 88 ALA A N 1
ATOM 601 C CA . ALA A 1 88 ? -12.931 13.966 18.555 1.00 82.38 88 ALA A CA 1
ATOM 602 C C . ALA A 1 88 ? -12.967 13.775 17.028 1.00 82.38 88 ALA A C 1
ATOM 604 O O . ALA A 1 88 ? -13.040 14.747 16.284 1.00 82.38 88 ALA A O 1
ATOM 605 N N . GLY A 1 89 ? -12.870 12.530 16.550 1.00 76.88 89 GLY A N 1
ATOM 606 C CA . GLY A 1 89 ? -12.601 12.227 15.142 1.00 76.88 89 GLY A CA 1
ATOM 607 C C . GLY A 1 89 ? -13.808 12.210 14.203 1.00 76.88 89 GLY A C 1
ATOM 608 O O . GLY A 1 89 ? -13.595 11.982 13.020 1.00 76.88 89 GLY A O 1
ATOM 609 N N . GLY A 1 90 ? -15.031 12.450 14.687 1.00 69.19 90 GLY A N 1
ATOM 610 C CA . GLY A 1 90 ? -16.213 12.569 13.817 1.00 69.19 90 GLY A CA 1
ATOM 611 C C . GLY A 1 90 ? -17.003 11.284 13.559 1.00 69.19 90 GLY A C 1
ATOM 612 O O . GLY A 1 90 ? -18.164 11.395 13.196 1.00 69.19 90 GLY A O 1
ATOM 613 N N . ALA A 1 91 ? -16.420 10.108 13.812 1.00 83.00 91 ALA A N 1
ATOM 614 C CA . ALA A 1 91 ? -16.964 8.813 13.396 1.00 83.00 91 ALA A CA 1
ATOM 615 C C . ALA A 1 91 ? -17.314 7.885 14.573 1.00 83.00 91 ALA A C 1
ATOM 617 O O . ALA A 1 91 ? -16.689 6.832 14.744 1.00 83.00 91 ALA A O 1
ATOM 618 N N . THR A 1 92 ? -18.276 8.269 15.418 1.00 90.69 92 THR A N 1
ATOM 619 C CA . THR A 1 92 ? -18.819 7.343 16.428 1.00 90.69 92 THR A CA 1
ATOM 620 C C . THR A 1 92 ? -20.017 6.542 15.915 1.00 90.69 92 THR A C 1
ATOM 622 O O . THR A 1 92 ? -20.696 6.920 14.960 1.00 90.69 92 THR A O 1
ATOM 625 N N . SER A 1 93 ? -20.288 5.405 16.556 1.00 93.94 93 SER A N 1
ATOM 626 C CA . SER A 1 93 ? -21.441 4.549 16.281 1.00 93.94 93 SER A CA 1
ATOM 627 C C . SER A 1 93 ? -22.028 3.948 17.559 1.00 93.94 93 SER A C 1
ATOM 629 O O . SER A 1 93 ? -21.397 3.912 18.613 1.00 93.94 93 SER A O 1
ATOM 631 N N . SER A 1 94 ? -23.259 3.444 17.473 1.00 94.44 94 SER A N 1
ATOM 632 C CA . SER A 1 94 ? -23.945 2.794 18.604 1.00 94.44 94 SER A CA 1
ATOM 633 C C . SER A 1 94 ? -23.482 1.356 18.863 1.00 94.44 94 SER A C 1
ATOM 635 O O . SER A 1 94 ? -23.787 0.796 19.915 1.00 94.44 94 SER A O 1
ATOM 637 N N . THR A 1 95 ? -22.731 0.761 17.932 1.00 96.12 95 THR A N 1
ATOM 638 C CA . THR A 1 95 ? -22.203 -0.606 18.033 1.00 96.12 95 THR A CA 1
ATOM 639 C C . THR A 1 95 ? -20.738 -0.653 17.611 1.00 96.12 95 THR A C 1
ATOM 641 O O . THR A 1 95 ? -20.293 0.194 16.836 1.00 96.12 95 THR A O 1
ATOM 644 N N . ALA A 1 96 ? -20.011 -1.661 18.093 1.00 96.25 96 ALA A N 1
ATOM 645 C CA . ALA A 1 96 ? -18.615 -1.898 17.745 1.00 96.25 96 ALA A CA 1
ATOM 646 C C . ALA A 1 96 ? -18.422 -2.081 16.228 1.00 96.25 96 ALA A C 1
ATOM 648 O O . ALA A 1 96 ? -17.672 -1.326 15.613 1.00 96.25 96 ALA A O 1
ATOM 649 N N . GLN A 1 97 ? -19.186 -2.992 15.611 1.00 94.75 97 GLN A N 1
ATOM 650 C CA . GLN A 1 97 ? -19.183 -3.188 14.155 1.00 94.75 97 GLN A CA 1
ATOM 651 C C . GLN A 1 97 ? -19.563 -1.904 13.409 1.00 94.75 97 GLN A C 1
ATOM 653 O O . GLN A 1 97 ? -18.895 -1.509 12.460 1.00 94.75 97 GLN A O 1
ATOM 658 N N . GLY A 1 98 ? -20.584 -1.187 13.883 1.00 94.50 98 GLY A N 1
ATOM 659 C CA . GLY A 1 98 ? -20.991 0.063 13.257 1.00 94.50 98 GLY A CA 1
ATOM 660 C C . GLY A 1 98 ? -19.896 1.134 13.272 1.00 94.50 98 GLY A C 1
ATOM 661 O O . GLY A 1 98 ? -19.900 1.991 12.400 1.00 94.50 98 GLY A O 1
ATOM 662 N N . ALA A 1 99 ? -18.958 1.113 14.224 1.00 93.69 99 ALA A N 1
ATOM 663 C CA . ALA A 1 99 ? -17.824 2.039 14.229 1.00 93.69 99 ALA A CA 1
ATOM 664 C C . ALA A 1 99 ? -16.794 1.699 13.141 1.00 93.69 99 ALA A C 1
ATOM 666 O O . ALA A 1 99 ? -16.233 2.606 12.527 1.00 93.69 99 ALA A O 1
ATOM 667 N N . VAL A 1 100 ? -16.581 0.406 12.877 1.00 92.75 100 VAL A N 1
ATOM 668 C CA . VAL A 1 100 ? -15.770 -0.078 11.751 1.00 92.75 100 VAL A CA 1
ATOM 669 C C . VAL A 1 100 ? -16.411 0.345 10.428 1.00 92.75 100 VAL A C 1
ATOM 671 O O . VAL A 1 100 ? -15.749 0.962 9.592 1.00 92.75 100 VAL A O 1
ATOM 674 N N . ASP A 1 101 ? -17.712 0.094 10.269 1.00 91.06 101 ASP A N 1
ATOM 675 C CA . ASP A 1 101 ? -18.461 0.432 9.055 1.00 91.06 101 ASP A CA 1
ATOM 676 C C . ASP A 1 101 ? -18.444 1.946 8.791 1.00 91.06 101 ASP A C 1
ATOM 678 O O . ASP A 1 101 ? -18.165 2.383 7.669 1.00 91.06 101 ASP A O 1
ATOM 682 N N . THR A 1 102 ? -18.674 2.762 9.831 1.00 90.00 102 THR A N 1
ATOM 683 C CA . THR A 1 102 ? -18.582 4.225 9.732 1.00 90.00 102 THR A CA 1
ATOM 684 C C . THR A 1 102 ? -17.184 4.644 9.290 1.00 90.00 102 THR A C 1
ATOM 686 O O . THR A 1 102 ? -17.066 5.420 8.342 1.00 90.00 102 THR A O 1
ATOM 689 N N . ALA A 1 103 ? -16.123 4.101 9.895 1.00 87.94 103 ALA A N 1
ATOM 690 C CA . ALA A 1 103 ? -14.748 4.453 9.543 1.00 87.94 103 ALA A CA 1
ATOM 691 C C . ALA A 1 103 ? -14.406 4.143 8.074 1.00 87.94 103 ALA A C 1
ATOM 693 O O . ALA A 1 103 ? -13.774 4.970 7.409 1.00 87.94 103 ALA A O 1
ATOM 694 N N . PHE A 1 104 ? -14.879 3.015 7.532 1.00 85.50 104 PHE A N 1
ATOM 695 C CA . PHE A 1 104 ? -14.769 2.719 6.099 1.00 85.50 104 PHE A CA 1
ATOM 696 C C . PHE A 1 104 ? -15.618 3.654 5.227 1.00 85.50 104 PHE A C 1
ATOM 698 O O . PHE A 1 104 ? -15.210 3.999 4.118 1.00 85.50 104 PHE A O 1
ATOM 705 N N . SER A 1 105 ? -16.813 4.045 5.671 1.00 85.25 105 SER A N 1
ATOM 706 C CA . SER A 1 105 ? -17.707 4.918 4.892 1.00 85.25 105 SER A CA 1
ATOM 707 C C . SER A 1 105 ? -17.238 6.376 4.841 1.00 85.25 105 SER A C 1
ATOM 709 O O . SER A 1 105 ? -17.406 7.040 3.822 1.00 85.25 105 SER A O 1
ATOM 711 N N . GLU A 1 106 ? -16.600 6.856 5.909 1.00 84.00 106 GLU A N 1
ATOM 712 C CA . GLU A 1 106 ? -16.096 8.228 6.027 1.00 84.00 106 GLU A CA 1
ATOM 713 C C . GLU A 1 106 ? -14.661 8.385 5.507 1.00 84.00 106 GLU A C 1
ATOM 715 O O . GLU A 1 106 ? -14.091 9.473 5.566 1.00 84.00 106 GLU A O 1
ATOM 720 N N . GLY A 1 107 ? -14.059 7.304 4.999 1.00 76.81 107 GLY A N 1
ATOM 721 C CA . GLY A 1 107 ? -12.687 7.329 4.502 1.00 76.81 107 GLY A CA 1
ATOM 722 C C . GLY A 1 107 ? -11.666 7.597 5.608 1.00 76.81 107 GLY A C 1
ATOM 723 O O . GLY A 1 107 ? -10.615 8.165 5.344 1.00 76.81 107 GLY A O 1
ATOM 724 N N . LEU A 1 108 ? -11.938 7.197 6.855 1.00 78.62 108 LEU A N 1
ATOM 725 C CA . LEU A 1 108 ? -10.915 7.222 7.911 1.00 78.62 108 LEU A CA 1
ATOM 726 C C . LEU A 1 108 ? -9.826 6.167 7.684 1.00 78.62 108 LEU A C 1
ATOM 728 O O . LEU A 1 108 ? -8.743 6.265 8.262 1.00 78.62 108 LEU A O 1
ATOM 732 N N . PHE A 1 109 ? -10.127 5.199 6.824 1.00 76.50 109 PHE A N 1
ATOM 733 C CA . PHE A 1 109 ? -9.264 4.128 6.362 1.00 76.50 109 PHE A CA 1
ATOM 734 C C . PHE A 1 109 ? -8.931 4.310 4.874 1.00 76.50 109 PHE A C 1
ATOM 736 O O . PHE A 1 109 ? -9.322 3.501 4.037 1.00 76.50 109 PHE A O 1
ATOM 743 N N . LEU A 1 110 ? -8.253 5.412 4.531 1.00 64.50 110 LEU A N 1
ATOM 744 C CA . LEU A 1 110 ? -7.891 5.733 3.139 1.00 64.50 110 LEU A CA 1
ATOM 745 C C . LEU A 1 110 ? -6.971 4.687 2.491 1.00 64.50 110 LEU A C 1
ATOM 747 O O . LEU A 1 110 ? -6.841 4.667 1.274 1.00 64.50 110 LEU A O 1
ATOM 751 N N . ASP A 1 111 ? -6.317 3.857 3.296 1.00 70.75 111 ASP A N 1
ATOM 752 C CA . ASP A 1 111 ? -5.287 2.898 2.910 1.00 70.75 111 ASP A CA 1
ATOM 753 C C . ASP A 1 111 ? -5.560 1.493 3.477 1.00 70.75 111 ASP A C 1
ATOM 755 O O . ASP A 1 111 ? -4.625 0.745 3.775 1.00 70.75 111 ASP A O 1
ATOM 759 N N . MET A 1 112 ? -6.834 1.120 3.645 1.00 77.81 112 MET A N 1
ATOM 760 C CA . MET A 1 112 ? -7.209 -0.243 4.035 1.00 77.81 112 MET A CA 1
ATOM 761 C C . MET A 1 112 ? -8.129 -0.908 3.016 1.00 77.81 112 MET A C 1
ATOM 763 O O . MET A 1 112 ? -9.029 -0.254 2.482 1.00 77.81 112 MET A O 1
ATOM 767 N N . PRO A 1 113 ? -7.959 -2.222 2.801 1.00 78.19 113 PRO A N 1
ATOM 768 C CA . PRO A 1 113 ? -8.877 -2.994 1.984 1.00 78.19 113 PRO A CA 1
ATOM 769 C C . PRO A 1 113 ? -10.231 -3.112 2.676 1.00 78.19 113 PRO A C 1
ATOM 771 O O . PRO A 1 113 ? -10.318 -3.245 3.901 1.00 78.19 113 PRO A O 1
ATOM 774 N N . ARG A 1 114 ? -11.300 -3.054 1.877 1.00 80.06 114 ARG A N 1
ATOM 775 C CA . ARG A 1 114 ? -12.645 -3.411 2.330 1.00 80.06 114 ARG A CA 1
ATOM 776 C C . ARG A 1 114 ? -12.709 -4.929 2.410 1.00 80.06 114 ARG A C 1
ATOM 778 O O . ARG A 1 114 ? -12.886 -5.596 1.400 1.00 80.06 114 ARG A O 1
ATOM 785 N N . VAL A 1 115 ? -12.533 -5.447 3.615 1.00 84.19 115 VAL A N 1
ATOM 786 C CA . VAL A 1 115 ? -12.563 -6.880 3.908 1.00 84.19 115 VAL A CA 1
ATOM 787 C C . VAL A 1 115 ? -13.588 -7.170 4.988 1.00 84.19 115 VAL A C 1
ATOM 789 O O . VAL A 1 115 ? -13.889 -6.314 5.825 1.00 84.19 115 VAL A O 1
ATOM 792 N N . ASP A 1 116 ? -14.092 -8.397 4.986 1.00 86.00 116 ASP A N 1
ATOM 793 C CA . ASP A 1 116 ? -14.946 -8.886 6.056 1.00 86.00 116 ASP A CA 1
ATOM 794 C C . ASP A 1 116 ? -14.085 -9.179 7.287 1.00 86.00 116 ASP A C 1
ATOM 796 O O . ASP A 1 116 ? -13.288 -10.117 7.312 1.00 86.00 116 ASP A O 1
ATOM 800 N N . LEU A 1 117 ? -14.235 -8.345 8.314 1.00 91.62 117 LEU A N 1
ATOM 801 C CA . LEU A 1 117 ? -13.532 -8.517 9.576 1.00 91.62 117 LEU A CA 1
ATOM 802 C C . LEU A 1 117 ? -14.315 -9.429 10.523 1.00 91.62 117 LEU A C 1
ATOM 804 O O . LEU A 1 117 ? -15.540 -9.341 10.629 1.00 91.62 117 LEU A O 1
ATOM 808 N N . ALA A 1 118 ? -13.595 -10.260 11.270 1.00 94.94 118 ALA A N 1
ATOM 809 C CA . ALA A 1 118 ? -14.154 -11.127 12.298 1.00 94.94 118 ALA A CA 1
ATOM 810 C C . ALA A 1 118 ? -13.727 -10.669 13.699 1.00 94.94 118 ALA A C 1
ATOM 812 O O . ALA A 1 118 ? -12.645 -10.122 13.890 1.00 94.94 118 ALA A O 1
ATOM 813 N N . VAL A 1 119 ? -14.586 -10.885 14.697 1.00 96.88 119 VAL A N 1
ATOM 814 C CA . VAL A 1 119 ? -14.281 -10.546 16.096 1.00 96.88 119 VAL A CA 1
ATOM 815 C C . VAL A 1 119 ? -13.286 -11.561 16.661 1.00 96.88 119 VAL A C 1
ATOM 817 O O . VAL A 1 119 ? -13.618 -12.738 16.786 1.00 96.88 119 VAL A O 1
ATOM 820 N N . ALA A 1 120 ? -12.099 -11.095 17.048 1.00 97.31 120 ALA A N 1
ATOM 821 C CA . ALA A 1 120 ? -11.041 -11.912 17.648 1.00 97.31 120 ALA A CA 1
ATOM 822 C C . ALA A 1 120 ? -11.008 -11.824 19.182 1.00 97.31 120 ALA A C 1
ATOM 824 O O . ALA A 1 120 ? -10.553 -12.754 19.849 1.00 97.31 120 ALA A O 1
ATOM 825 N N . ALA A 1 121 ? -11.481 -10.712 19.759 1.00 97.81 121 ALA A N 1
ATOM 826 C CA . ALA A 1 121 ? -11.585 -10.534 21.206 1.00 97.81 121 ALA A CA 1
ATOM 827 C C . ALA A 1 121 ? -12.606 -9.454 21.590 1.00 97.81 121 ALA A C 1
ATOM 829 O O . ALA A 1 121 ? -12.837 -8.492 20.853 1.00 97.81 121 ALA A O 1
ATOM 830 N N . THR A 1 122 ? -13.171 -9.592 22.790 1.00 97.75 122 THR A N 1
ATOM 831 C CA . THR A 1 122 ? -14.160 -8.668 23.357 1.00 97.75 122 THR A CA 1
ATOM 832 C C . THR A 1 122 ? -13.824 -8.360 24.814 1.00 97.75 122 THR A C 1
ATOM 834 O O . THR A 1 122 ? -13.637 -9.261 25.631 1.00 97.75 122 THR A O 1
ATOM 837 N N . GLU A 1 123 ? -13.819 -7.077 25.149 1.00 97.12 123 GLU A N 1
ATOM 838 C CA . GLU A 1 123 ? -13.747 -6.511 26.495 1.00 97.12 123 GLU A CA 1
ATOM 839 C C . GLU A 1 123 ? -14.973 -5.597 26.729 1.00 97.12 123 GLU A C 1
ATOM 841 O O . GLU A 1 123 ? -15.658 -5.224 25.776 1.00 97.12 123 GLU A O 1
ATOM 846 N N . PRO A 1 124 ? -15.294 -5.197 27.977 1.00 96.31 124 PRO A N 1
ATOM 847 C CA . PRO A 1 124 ? -16.490 -4.391 28.254 1.00 96.31 124 PRO A CA 1
ATOM 848 C C . PRO A 1 124 ? -16.577 -3.059 27.493 1.00 96.31 124 PRO A C 1
ATOM 850 O O . PRO A 1 124 ? -17.682 -2.592 27.217 1.00 96.31 124 PRO A O 1
ATOM 853 N N . ASP A 1 125 ? -15.436 -2.432 27.190 1.00 96.19 125 ASP A N 1
ATOM 854 C CA . ASP A 1 125 ? -15.353 -1.162 26.464 1.00 96.19 125 ASP A CA 1
ATOM 855 C C . ASP A 1 125 ? -14.570 -1.260 25.149 1.00 96.19 125 ASP A C 1
ATOM 857 O O . ASP A 1 125 ? -14.352 -0.225 24.525 1.00 96.19 125 ASP A O 1
ATOM 861 N N . ARG A 1 126 ? -14.140 -2.454 24.717 1.00 97.69 126 ARG A N 1
ATOM 862 C CA . ARG A 1 126 ? -13.328 -2.641 23.505 1.00 97.69 126 ARG A CA 1
ATOM 863 C C . ARG A 1 126 ? -13.669 -3.923 22.767 1.00 97.69 126 ARG A C 1
ATOM 865 O O . ARG A 1 126 ? -13.950 -4.944 23.378 1.00 97.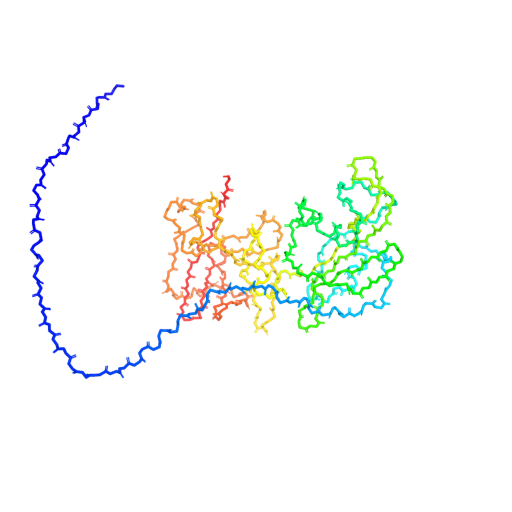69 126 ARG A O 1
ATOM 872 N N . GLU A 1 127 ? -13.544 -3.886 21.452 1.00 98.38 127 GLU A N 1
ATOM 873 C CA . GLU A 1 127 ? -13.598 -5.078 20.606 1.00 98.38 127 GLU A CA 1
ATOM 874 C C . GLU A 1 127 ? -12.450 -5.036 19.602 1.00 98.38 127 GLU A C 1
ATOM 876 O O . GLU A 1 127 ? -12.115 -3.970 19.078 1.00 98.38 127 GLU A O 1
ATOM 881 N N . LEU A 1 128 ? -11.834 -6.193 19.364 1.00 98.00 128 LEU A N 1
ATOM 882 C CA . LEU A 1 128 ? -10.818 -6.389 18.338 1.00 98.00 128 LEU A CA 1
ATOM 883 C C . LEU A 1 128 ? -11.422 -7.160 17.172 1.00 98.00 128 LEU A C 1
ATOM 885 O O . LEU A 1 128 ? -11.933 -8.267 17.340 1.00 98.00 128 LEU A O 1
ATOM 889 N N . PHE A 1 129 ? -11.268 -6.578 15.995 1.00 97.25 129 PHE A N 1
ATOM 890 C CA . PHE A 1 129 ? -11.616 -7.142 14.708 1.00 97.25 129 PHE A CA 1
ATOM 891 C C . PHE A 1 129 ? -10.340 -7.496 13.945 1.00 97.25 129 PHE A C 1
ATOM 893 O O . PHE A 1 129 ? -9.411 -6.685 13.917 1.00 97.25 129 PHE A O 1
ATOM 900 N N . THR A 1 130 ? -10.290 -8.667 13.316 1.00 96.44 130 THR A N 1
ATOM 901 C CA . THR A 1 130 ? -9.153 -9.122 12.506 1.00 96.44 130 THR A CA 1
ATOM 902 C C . THR A 1 130 ? -9.581 -9.550 11.108 1.00 96.44 130 THR A C 1
ATOM 904 O O . THR A 1 130 ? -10.716 -9.973 10.881 1.00 96.44 130 THR A O 1
ATOM 907 N N . TYR A 1 131 ? -8.649 -9.420 10.167 1.00 93.75 131 TYR A N 1
ATOM 908 C CA . TYR A 1 131 ? -8.673 -10.093 8.874 1.00 93.75 131 TYR A CA 1
ATOM 909 C C . TYR A 1 131 ? -7.543 -11.116 8.851 1.00 93.75 131 TYR A C 1
ATOM 911 O O . TYR A 1 131 ? -6.385 -10.751 9.081 1.00 93.75 131 TYR A O 1
ATOM 919 N N . GLU A 1 132 ? -7.876 -12.371 8.572 1.00 93.31 132 GLU A N 1
ATOM 920 C CA . GLU A 1 132 ? -6.924 -13.479 8.571 1.00 93.31 132 GLU A CA 1
ATOM 921 C C . GLU A 1 132 ? -6.871 -14.148 7.204 1.00 93.31 132 GLU A C 1
ATOM 923 O O . GLU A 1 132 ? -7.902 -14.457 6.606 1.00 93.31 132 GLU A O 1
ATOM 928 N N . VAL A 1 133 ? -5.652 -14.413 6.745 1.00 90.19 133 VAL A N 1
ATOM 929 C CA . VAL A 1 133 ? -5.362 -15.130 5.503 1.00 90.19 133 VAL A CA 1
ATOM 930 C C . VAL A 1 133 ? -4.405 -16.255 5.844 1.00 90.19 133 VAL A C 1
ATOM 932 O O . VAL A 1 133 ? -3.362 -16.020 6.446 1.00 90.19 133 VAL A O 1
ATOM 935 N N . ASP A 1 134 ? -4.784 -17.487 5.506 1.00 89.50 134 ASP A N 1
ATOM 936 C CA . ASP A 1 134 ? -3.987 -18.694 5.762 1.00 89.50 134 ASP A CA 1
ATOM 937 C C . ASP A 1 134 ? -3.481 -18.830 7.216 1.00 89.50 134 ASP A C 1
ATOM 939 O O . ASP A 1 134 ? -2.447 -19.439 7.486 1.00 89.50 134 ASP A O 1
ATOM 943 N N . GLY A 1 135 ? -4.257 -18.302 8.169 1.00 90.94 135 GLY A N 1
ATOM 944 C CA . GLY A 1 135 ? -3.959 -18.335 9.603 1.00 90.94 135 GLY A CA 1
ATOM 945 C C . GLY A 1 135 ? -3.106 -17.174 10.119 1.00 90.94 135 GLY A C 1
ATOM 946 O O . GLY A 1 135 ? -2.835 -17.146 11.313 1.00 90.94 135 GLY A O 1
ATOM 947 N N . SER A 1 136 ? -2.721 -16.224 9.264 1.00 94.38 136 SER A N 1
ATOM 948 C CA . SER A 1 136 ? -1.995 -15.014 9.658 1.00 94.38 136 SER A CA 1
ATOM 949 C C . SER A 1 136 ? -2.897 -13.787 9.650 1.00 94.38 136 SER A C 1
ATOM 951 O O . SER A 1 136 ? -3.632 -13.532 8.694 1.00 94.38 136 SER A O 1
ATOM 953 N N . VAL A 1 137 ? -2.827 -12.999 10.721 1.00 96.44 137 VAL A N 1
ATOM 954 C CA . VAL A 1 137 ? -3.596 -11.757 10.870 1.00 96.44 137 VAL A CA 1
ATOM 955 C C . VAL A 1 137 ? -2.920 -10.640 10.073 1.00 96.44 137 VAL A C 1
ATOM 957 O O . VAL A 1 137 ? -1.877 -10.126 10.476 1.00 96.44 137 VAL A O 1
ATOM 960 N N . LEU A 1 138 ? -3.529 -10.217 8.963 1.00 94.62 138 LEU A N 1
ATOM 961 C CA . LEU A 1 138 ? -2.968 -9.177 8.086 1.00 94.62 138 LEU A CA 1
ATOM 962 C C . LEU A 1 138 ? -3.485 -7.768 8.397 1.00 94.62 138 LEU A C 1
ATOM 964 O O . LEU A 1 138 ? -2.863 -6.763 8.039 1.00 94.62 138 LEU A O 1
ATOM 968 N N . LEU A 1 139 ? -4.635 -7.680 9.062 1.00 94.81 139 LEU A N 1
ATOM 969 C CA . LEU A 1 139 ? -5.265 -6.427 9.459 1.00 94.81 139 LEU A CA 1
ATOM 970 C C . LEU A 1 139 ? -5.950 -6.598 10.809 1.00 94.81 139 LEU A C 1
ATOM 972 O O . LEU A 1 139 ? -6.612 -7.603 11.056 1.00 94.81 139 LEU A O 1
ATOM 976 N N . ALA A 1 140 ? -5.822 -5.589 11.661 1.00 96.88 140 ALA A N 1
ATOM 977 C CA . ALA A 1 140 ? -6.443 -5.548 12.971 1.00 96.88 140 ALA A CA 1
ATOM 978 C C . ALA A 1 140 ? -7.024 -4.159 13.252 1.00 96.88 140 ALA A C 1
ATOM 980 O O . ALA A 1 140 ? -6.378 -3.135 13.012 1.00 96.88 140 ALA A O 1
ATOM 981 N N . VAL A 1 141 ? -8.233 -4.123 13.808 1.00 96.75 141 VAL A N 1
ATOM 982 C CA . VAL A 1 141 ? -8.938 -2.900 14.203 1.00 96.75 141 VAL A CA 1
ATOM 983 C C . VAL A 1 141 ? -9.457 -3.072 15.621 1.00 96.75 141 VAL A C 1
ATOM 985 O O . VAL A 1 141 ? -10.273 -3.946 15.888 1.00 96.75 141 VAL A O 1
ATOM 988 N N . VAL A 1 142 ? -9.014 -2.216 16.535 1.00 97.12 142 VAL A N 1
ATOM 989 C CA . VAL A 1 142 ? -9.611 -2.106 17.867 1.00 97.12 142 VAL A CA 1
ATOM 990 C C . VAL A 1 142 ? -10.548 -0.919 17.876 1.00 97.12 142 VAL A C 1
ATOM 992 O O . VAL A 1 142 ? -10.134 0.218 17.626 1.00 97.12 142 VAL A O 1
ATOM 995 N N . VAL A 1 143 ? -11.798 -1.181 18.223 1.00 96.56 143 VAL A N 1
ATOM 996 C CA . VAL A 1 143 ? -12.779 -0.146 18.533 1.00 96.56 143 VAL A CA 1
ATOM 997 C C . VAL A 1 143 ? -12.968 -0.048 20.035 1.00 96.56 143 VAL A C 1
ATOM 999 O O . VAL A 1 143 ? -12.828 -1.033 20.760 1.00 96.56 143 VAL A O 1
ATOM 1002 N N . ARG A 1 144 ? -13.300 1.151 20.502 1.00 96.25 144 ARG A N 1
ATOM 1003 C CA . ARG A 1 144 ? -13.558 1.446 21.905 1.00 96.25 144 ARG A CA 1
ATOM 1004 C C . ARG A 1 144 ? -14.878 2.174 22.064 1.00 96.25 144 ARG A C 1
ATOM 1006 O O . ARG A 1 144 ? -15.160 3.103 21.315 1.00 96.25 144 ARG A O 1
ATOM 1013 N N . ASN A 1 145 ? -15.644 1.793 23.076 1.00 96.12 145 ASN A N 1
ATOM 1014 C CA . ASN A 1 145 ? -16.805 2.532 23.540 1.00 96.12 145 ASN A CA 1
ATOM 1015 C C . ASN A 1 145 ? -16.378 3.586 24.566 1.00 96.12 145 ASN A C 1
ATOM 1017 O O . ASN A 1 145 ? -15.734 3.265 25.568 1.00 96.12 145 ASN A O 1
ATOM 1021 N N . GLY A 1 146 ? -16.733 4.848 24.352 1.00 94.00 146 GLY A N 1
ATOM 1022 C CA . GLY A 1 146 ? -16.344 5.897 25.283 1.00 94.00 146 GLY A CA 1
ATOM 1023 C C . GLY A 1 146 ? -16.927 7.270 24.980 1.00 94.00 146 GLY A C 1
ATOM 1024 O O . GLY A 1 146 ? -17.724 7.431 24.053 1.00 94.00 146 GLY A O 1
ATOM 1025 N N . PRO A 1 147 ? -16.534 8.270 25.784 1.00 93.19 147 PRO A N 1
ATOM 1026 C CA . PRO A 1 147 ? -17.016 9.623 25.609 1.00 93.19 147 PRO A CA 1
ATOM 1027 C C . PRO A 1 147 ? -16.426 10.256 24.346 1.00 93.19 147 PRO A C 1
ATOM 1029 O O . PRO A 1 147 ? -15.262 10.028 23.993 1.00 93.19 147 PRO A O 1
ATOM 1032 N N . ALA A 1 148 ? -17.219 11.098 23.690 1.00 89.38 148 ALA A N 1
ATOM 1033 C CA . ALA A 1 148 ? -16.811 11.820 22.492 1.00 89.38 148 ALA A CA 1
ATOM 1034 C C . ALA A 1 148 ? -17.104 13.321 22.606 1.00 89.38 148 ALA A C 1
ATOM 1036 O O . ALA A 1 148 ? -17.994 13.768 23.330 1.00 89.38 148 ALA A O 1
ATOM 1037 N N . SER A 1 149 ? -16.333 14.137 21.891 1.00 86.56 149 SER A N 1
ATOM 1038 C CA . SER A 1 149 ? -16.514 15.582 21.893 1.00 86.56 149 SER A CA 1
ATOM 1039 C C . SER A 1 149 ? -17.804 15.975 21.164 1.00 86.56 149 SER A C 1
ATOM 1041 O O . SER A 1 149 ? -18.239 15.285 20.236 1.00 86.56 149 SER A O 1
ATOM 1043 N N . PRO A 1 150 ? -18.393 17.140 21.486 1.00 83.06 150 PRO A N 1
ATOM 1044 C CA . PRO A 1 150 ? -19.444 17.720 20.659 1.00 83.06 150 PRO A CA 1
ATOM 1045 C C . PRO A 1 150 ? -19.000 17.802 19.191 1.00 83.06 150 PRO A C 1
ATOM 1047 O O . PRO A 1 150 ? -17.898 18.264 18.902 1.00 83.06 150 PRO A O 1
ATOM 1050 N N . GLY A 1 151 ? -19.845 17.331 18.273 1.00 79.00 151 GLY A N 1
ATOM 1051 C CA . GLY A 1 151 ? -19.532 17.263 16.840 1.00 79.00 151 GLY A CA 1
ATOM 1052 C C . GLY A 1 151 ? -18.851 15.970 16.379 1.00 79.00 151 GLY A C 1
ATOM 1053 O O . GLY A 1 151 ? -18.711 15.787 15.178 1.00 79.00 151 GLY A O 1
ATOM 1054 N N . ALA A 1 152 ? -18.494 15.055 17.290 1.00 80.31 152 ALA A N 1
ATOM 1055 C CA . ALA A 1 152 ? -17.904 13.760 16.939 1.00 80.31 152 ALA A CA 1
ATOM 1056 C C . ALA A 1 152 ? -18.932 12.642 16.657 1.00 80.31 152 ALA A C 1
ATOM 1058 O O . ALA A 1 152 ? -18.532 11.503 16.460 1.00 80.31 152 ALA A O 1
ATOM 1059 N N . GLY A 1 153 ? -20.234 12.953 16.697 1.00 79.31 153 GLY A N 1
ATOM 1060 C CA . GLY A 1 153 ? -21.330 11.971 16.639 1.00 79.31 153 GLY A CA 1
ATOM 1061 C C . GLY A 1 153 ? -21.947 11.628 18.005 1.00 79.31 153 GLY A C 1
ATOM 1062 O O . GLY A 1 153 ? -23.031 11.056 18.060 1.00 79.31 153 GLY A O 1
ATOM 1063 N N . GLY A 1 154 ? -21.322 12.076 19.103 1.00 87.00 154 GLY A N 1
ATOM 1064 C CA . GLY A 1 154 ? -21.730 11.772 20.482 1.00 87.00 154 GLY A CA 1
ATOM 1065 C C . GLY A 1 154 ? -21.028 10.532 21.038 1.00 87.00 154 GLY A C 1
ATOM 1066 O O . GLY A 1 154 ? -20.291 9.865 20.315 1.00 87.00 154 GLY A O 1
ATOM 1067 N N . ASP A 1 155 ? -21.219 10.260 22.330 1.00 93.12 155 ASP A N 1
ATOM 1068 C CA . ASP A 1 155 ? -20.633 9.095 23.004 1.00 93.12 155 ASP A CA 1
ATOM 1069 C C . ASP A 1 155 ? -21.010 7.791 22.286 1.00 93.12 155 ASP A C 1
ATOM 1071 O O . ASP A 1 155 ? -22.143 7.627 21.823 1.00 93.12 155 ASP A O 1
ATOM 1075 N N . GLY A 1 156 ? -20.069 6.852 22.215 1.00 94.44 156 GLY A N 1
ATOM 1076 C CA . GLY A 1 156 ? -20.279 5.580 21.535 1.00 94.44 156 GLY A CA 1
ATOM 1077 C C . GLY A 1 156 ? -18.980 4.892 21.145 1.00 94.44 156 GLY A C 1
ATOM 1078 O O . GLY A 1 156 ? -17.902 5.200 21.656 1.00 94.44 156 GLY A O 1
ATOM 1079 N N . TRP A 1 157 ? -19.103 3.950 20.218 1.00 96.50 157 TRP A N 1
ATOM 1080 C CA . TRP A 1 157 ? -18.003 3.177 19.665 1.00 96.50 157 TRP A CA 1
ATOM 1081 C C . TRP A 1 157 ? -17.253 3.966 18.597 1.00 96.50 157 TRP A C 1
ATOM 1083 O O . TRP A 1 157 ? -17.877 4.549 17.716 1.00 96.50 157 TRP A O 1
ATOM 1093 N N . TYR A 1 158 ? -15.926 3.954 18.644 1.00 94.31 158 TYR A N 1
ATOM 1094 C CA . TYR A 1 158 ? -15.046 4.557 17.642 1.00 94.31 158 TYR A CA 1
ATOM 1095 C C . TYR A 1 158 ? -13.785 3.717 17.451 1.00 94.31 158 TYR A C 1
ATOM 1097 O O . TYR A 1 158 ? -13.396 2.957 18.336 1.00 94.31 158 TYR A O 1
ATOM 1105 N N . VAL A 1 159 ? -13.106 3.883 16.316 1.00 94.12 159 VAL A N 1
ATOM 1106 C CA . VAL A 1 159 ? -11.806 3.241 16.068 1.00 94.12 159 VAL A CA 1
ATOM 1107 C C . VAL A 1 159 ? -10.734 3.861 16.964 1.00 94.12 159 VAL A C 1
ATOM 1109 O O . VAL A 1 159 ? -10.408 5.044 16.833 1.00 94.12 159 VAL A O 1
ATOM 1112 N N . GLU A 1 160 ? -10.175 3.055 17.867 1.00 94.38 160 GLU A N 1
ATOM 1113 C CA . GLU A 1 160 ? -9.088 3.454 18.762 1.00 94.38 160 GLU A CA 1
ATOM 1114 C C . GLU A 1 160 ? -7.733 3.155 18.121 1.00 94.38 160 GLU A C 1
ATOM 1116 O O . GLU A 1 160 ? -6.902 4.054 18.005 1.00 94.38 160 GLU A O 1
ATOM 1121 N N . THR A 1 161 ? -7.504 1.917 17.671 1.00 95.19 161 THR A N 1
ATOM 1122 C CA . THR A 1 161 ? -6.237 1.530 17.029 1.00 95.19 161 THR A CA 1
ATOM 1123 C C . THR A 1 161 ? -6.466 0.696 15.785 1.00 95.19 161 THR A C 1
ATOM 1125 O O . THR A 1 161 ? -7.429 -0.059 15.700 1.00 95.19 161 THR A O 1
ATOM 1128 N N . VAL A 1 162 ? -5.567 0.840 14.822 1.00 95.00 162 VAL A N 1
ATOM 1129 C CA . VAL A 1 162 ? -5.565 0.087 13.571 1.00 95.00 162 VAL A CA 1
ATOM 1130 C C . VAL A 1 162 ? -4.134 -0.299 13.238 1.00 95.00 162 VAL A C 1
ATOM 1132 O O . VAL A 1 162 ? -3.216 0.507 13.428 1.00 95.00 162 VAL A O 1
ATOM 1135 N N . ALA A 1 163 ? -3.946 -1.512 12.736 1.00 95.81 163 ALA A N 1
ATOM 1136 C CA . ALA A 1 163 ? -2.684 -1.966 12.183 1.00 95.81 163 ALA A CA 1
ATOM 1137 C C . ALA A 1 163 ? -2.917 -2.854 10.965 1.00 95.81 163 ALA A C 1
ATOM 1139 O O . ALA A 1 163 ? -3.885 -3.610 10.928 1.00 95.81 163 ALA A O 1
ATOM 1140 N N . ARG A 1 164 ? -2.013 -2.769 9.991 1.00 94.44 164 ARG A N 1
ATOM 1141 C CA . ARG A 1 164 ? -2.046 -3.535 8.746 1.00 94.44 164 ARG A CA 1
ATOM 1142 C C . ARG A 1 164 ? -0.633 -3.918 8.322 1.00 94.44 164 ARG A C 1
ATOM 1144 O O . ARG A 1 164 ? 0.282 -3.098 8.454 1.00 94.44 164 ARG A O 1
ATOM 1151 N N . CYS A 1 165 ? -0.478 -5.115 7.775 1.00 94.62 165 CYS A N 1
ATOM 1152 C CA . CYS A 1 165 ? 0.741 -5.540 7.088 1.00 94.62 165 CYS A CA 1
ATOM 1153 C C . CYS A 1 165 ? 0.943 -4.795 5.762 1.00 94.62 165 CYS A C 1
ATOM 1155 O O . CYS A 1 165 ? 0.075 -4.023 5.346 1.00 94.62 165 CYS A O 1
ATOM 1157 N N . ASP A 1 166 ? 2.094 -4.957 5.108 1.00 92.31 166 ASP A N 1
ATOM 1158 C CA . ASP A 1 166 ? 2.317 -4.323 3.804 1.00 9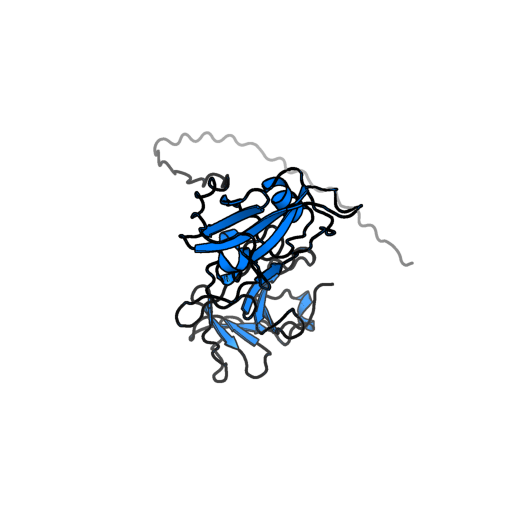2.31 166 ASP A CA 1
ATOM 1159 C C . ASP A 1 166 ? 1.340 -4.895 2.756 1.00 92.31 166 ASP A C 1
ATOM 1161 O O . ASP A 1 166 ? 0.911 -6.041 2.861 1.00 92.31 166 ASP A O 1
ATOM 1165 N N . PHE A 1 167 ? 0.945 -4.111 1.742 1.00 89.56 167 PHE A N 1
ATOM 1166 C CA . PHE A 1 167 ? 0.017 -4.615 0.711 1.00 89.56 167 PHE A CA 1
ATOM 1167 C C . PHE A 1 167 ? 0.584 -5.794 -0.086 1.00 89.56 167 PHE A C 1
ATOM 1169 O O . PHE A 1 167 ? -0.187 -6.588 -0.610 1.00 89.56 167 PHE A O 1
ATOM 1176 N N . SER A 1 168 ? 1.909 -5.938 -0.128 1.00 91.56 168 SER A N 1
ATOM 1177 C CA . SER A 1 168 ? 2.594 -7.087 -0.726 1.00 91.56 168 SER A CA 1
ATOM 1178 C C . SER A 1 168 ? 2.358 -8.410 0.010 1.00 91.56 168 SER A C 1
ATOM 1180 O O . SER A 1 168 ? 2.716 -9.465 -0.506 1.00 91.56 168 SER A O 1
ATOM 1182 N N . GLU A 1 169 ? 1.771 -8.370 1.206 1.00 92.12 169 GLU A N 1
ATOM 1183 C CA . GLU A 1 169 ? 1.452 -9.550 2.014 1.00 92.12 169 GLU A CA 1
ATOM 1184 C C . GLU A 1 169 ? -0.016 -9.981 1.869 1.00 92.12 169 GLU A C 1
ATOM 1186 O O . GLU A 1 169 ? -0.392 -11.051 2.338 1.00 92.12 169 GLU A O 1
ATOM 1191 N N . PHE A 1 170 ? -0.857 -9.165 1.223 1.00 88.88 170 PHE A N 1
ATOM 1192 C CA . PHE A 1 170 ? -2.259 -9.498 0.979 1.00 88.88 170 PHE A CA 1
ATOM 1193 C C . PHE A 1 170 ? -2.392 -10.404 -0.253 1.00 88.88 170 PHE A C 1
ATOM 1195 O O . PHE A 1 170 ? -1.625 -10.254 -1.208 1.00 88.88 170 PHE A O 1
ATOM 1202 N N . PRO A 1 171 ? -3.389 -11.308 -0.289 1.00 83.06 171 PRO A N 1
ATOM 1203 C CA . PRO A 1 171 ? -3.751 -12.011 -1.515 1.00 83.06 171 PRO A CA 1
ATOM 1204 C C . PRO A 1 171 ? -4.030 -11.025 -2.650 1.00 83.06 171 PRO A C 1
ATOM 1206 O O . PRO A 1 171 ? -4.646 -9.987 -2.423 1.00 83.06 171 PRO A O 1
ATOM 1209 N N . GLU A 1 172 ? -3.650 -11.364 -3.885 1.00 70.75 172 GLU A N 1
ATOM 1210 C CA . GLU A 1 172 ? -3.822 -10.468 -5.044 1.00 70.75 172 GLU A CA 1
ATOM 1211 C C . GLU A 1 172 ? -5.268 -9.978 -5.221 1.00 70.75 172 GLU A C 1
ATOM 1213 O O . GLU A 1 172 ? -5.493 -8.824 -5.576 1.00 70.75 172 GLU A O 1
ATOM 1218 N N . ALA A 1 173 ? -6.256 -10.831 -4.927 1.00 61.12 173 ALA A N 1
ATOM 1219 C CA . ALA A 1 173 ? -7.670 -10.468 -5.007 1.00 61.12 173 ALA A CA 1
ATOM 1220 C C . ALA A 1 173 ? -8.091 -9.408 -3.970 1.00 61.12 173 ALA A C 1
ATOM 1222 O O . ALA A 1 173 ? -9.022 -8.655 -4.233 1.00 61.12 173 ALA A O 1
ATOM 1223 N N . ASP A 1 174 ? -7.397 -9.330 -2.832 1.00 63.03 174 ASP A N 1
ATOM 1224 C CA . ASP A 1 174 ? -7.700 -8.406 -1.729 1.00 63.03 174 ASP A CA 1
ATOM 1225 C C . ASP A 1 174 ? -6.783 -7.174 -1.734 1.00 63.03 174 ASP A C 1
ATOM 1227 O O . ASP A 1 174 ? -7.122 -6.125 -1.183 1.00 63.03 174 ASP A O 1
ATOM 1231 N N . ALA A 1 175 ? -5.610 -7.293 -2.367 1.00 58.72 175 ALA A N 1
ATOM 1232 C CA . ALA A 1 175 ? -4.724 -6.176 -2.676 1.00 58.72 175 ALA A CA 1
ATOM 1233 C C . ALA A 1 175 ? -5.333 -5.239 -3.735 1.00 58.72 175 ALA A C 1
ATOM 1235 O O . ALA A 1 175 ? -4.914 -4.084 -3.833 1.00 58.72 175 ALA A O 1
ATOM 1236 N N . GLN A 1 176 ? -6.349 -5.704 -4.475 1.00 58.69 176 GLN A N 1
ATOM 1237 C CA . GLN A 1 176 ? -7.257 -4.859 -5.247 1.00 58.69 176 GLN A CA 1
ATOM 1238 C C . GLN A 1 176 ? -8.171 -4.096 -4.292 1.00 58.69 176 GLN A C 1
ATOM 1240 O O . GLN A 1 176 ? -9.281 -4.502 -3.957 1.00 58.69 176 GLN A O 1
ATOM 1245 N N . LEU A 1 177 ? -7.684 -2.951 -3.837 1.00 57.69 177 LEU A N 1
ATOM 1246 C CA . LEU A 1 177 ? -8.497 -2.024 -3.073 1.00 57.69 177 LEU A CA 1
ATOM 1247 C C . LEU A 1 177 ? -9.581 -1.456 -3.982 1.00 57.69 177 LEU A C 1
ATOM 1249 O O . LEU A 1 177 ? -9.234 -0.786 -4.955 1.00 57.69 177 LEU A O 1
ATOM 1253 N N . ASP A 1 178 ? -10.858 -1.669 -3.642 1.00 54.12 178 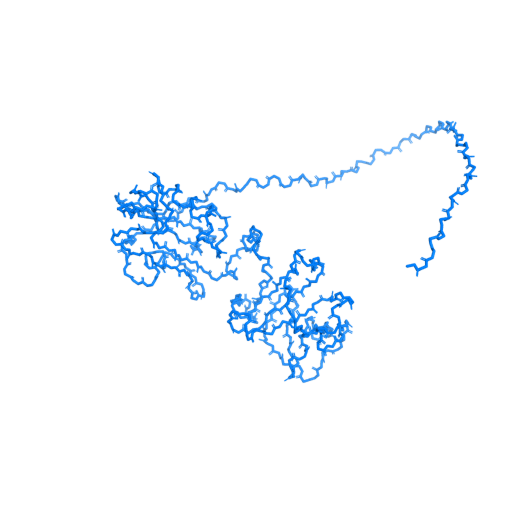ASP A N 1
ATOM 1254 C CA . ASP A 1 178 ? -12.023 -1.038 -4.283 1.00 54.12 178 ASP A CA 1
ATOM 1255 C C . ASP A 1 178 ? -11.749 0.450 -4.595 1.00 54.12 178 ASP A C 1
ATOM 1257 O O . ASP A 1 178 ? -11.903 1.333 -3.748 1.00 54.12 178 ASP A O 1
ATOM 1261 N N . GLY A 1 179 ? -11.316 0.724 -5.829 1.00 51.66 179 GLY A N 1
ATOM 1262 C CA . GLY A 1 179 ? -11.060 2.063 -6.355 1.00 51.66 179 GLY A CA 1
ATOM 1263 C C . GLY A 1 179 ? -9.795 2.791 -5.879 1.00 51.66 179 GLY A C 1
ATOM 1264 O O . GLY A 1 179 ? -9.693 3.983 -6.171 1.00 51.66 179 GLY A O 1
ATOM 1265 N N . LEU A 1 180 ? -8.846 2.155 -5.173 1.00 58.91 180 LEU A N 1
ATOM 1266 C CA . LEU A 1 180 ? -7.645 2.861 -4.685 1.00 58.91 180 LEU A CA 1
ATOM 1267 C C . LEU A 1 180 ? -6.372 2.515 -5.469 1.00 58.91 180 LEU A C 1
ATOM 1269 O O . LEU A 1 180 ? -5.797 3.437 -6.047 1.00 58.91 180 LEU A O 1
ATOM 1273 N N . VAL A 1 181 ? -5.934 1.249 -5.531 1.00 69.06 181 VAL A N 1
ATOM 1274 C CA . VAL A 1 181 ? -4.771 0.805 -6.336 1.00 69.06 181 VAL A CA 1
ATOM 1275 C C . VAL A 1 181 ? -4.841 -0.712 -6.579 1.00 69.06 181 VAL A C 1
ATOM 1277 O O . VAL A 1 181 ? -5.117 -1.456 -5.643 1.00 69.06 181 VAL A O 1
ATOM 1280 N N . ASP A 1 182 ? -4.555 -1.161 -7.805 1.00 81.56 182 ASP A N 1
ATOM 1281 C CA . ASP A 1 182 ? -4.281 -2.571 -8.134 1.00 81.56 182 ASP A CA 1
ATOM 1282 C C . ASP A 1 182 ? -2.760 -2.786 -8.124 1.00 81.56 182 ASP A C 1
ATOM 1284 O O . ASP A 1 182 ? -2.053 -2.384 -9.053 1.00 81.56 182 ASP A O 1
ATOM 1288 N N . TYR A 1 183 ? -2.241 -3.319 -7.016 1.00 86.75 183 TYR A N 1
ATOM 1289 C CA . TYR A 1 183 ? -0.804 -3.488 -6.818 1.00 86.75 183 TYR A CA 1
ATOM 1290 C C . TYR A 1 183 ? -0.287 -4.758 -7.501 1.00 86.75 183 TYR A C 1
ATOM 1292 O O . TYR A 1 183 ? -0.496 -5.876 -7.041 1.00 86.75 183 TYR A O 1
ATOM 1300 N N . GLY A 1 184 ? 0.527 -4.580 -8.537 1.00 90.94 184 GLY A N 1
ATOM 1301 C CA . GLY A 1 184 ? 1.439 -5.605 -9.023 1.00 90.94 184 GLY A CA 1
ATOM 1302 C C . GLY A 1 184 ? 2.597 -5.789 -8.043 1.00 90.94 184 GLY A C 1
ATOM 1303 O O . GLY A 1 184 ? 3.554 -5.013 -8.068 1.00 90.94 184 GLY A O 1
ATOM 1304 N N . VAL A 1 185 ? 2.499 -6.808 -7.190 1.00 92.56 185 VAL A N 1
ATOM 1305 C CA . VAL A 1 185 ? 3.505 -7.144 -6.171 1.00 92.56 185 VAL A CA 1
ATOM 1306 C C . VAL A 1 185 ? 4.718 -7.818 -6.812 1.00 92.56 185 VAL A C 1
ATOM 1308 O O . VAL A 1 185 ? 4.581 -8.707 -7.650 1.00 92.56 185 VAL A O 1
ATOM 1311 N N . TRP A 1 186 ? 5.912 -7.386 -6.412 1.00 95.00 186 TRP A N 1
ATOM 1312 C CA . TRP A 1 186 ? 7.182 -7.974 -6.837 1.00 95.00 186 TRP A CA 1
ATOM 1313 C C . TRP A 1 186 ? 7.780 -8.806 -5.706 1.00 95.00 186 TRP A C 1
ATOM 1315 O O . TRP A 1 186 ? 7.543 -8.525 -4.533 1.00 95.00 186 TRP A O 1
ATOM 1325 N N . ALA A 1 187 ? 8.574 -9.810 -6.056 1.00 96.06 187 ALA A N 1
ATOM 1326 C CA . ALA A 1 187 ? 9.310 -10.653 -5.125 1.00 96.06 187 ALA A CA 1
ATOM 1327 C C . ALA A 1 187 ? 10.818 -10.537 -5.358 1.00 96.06 187 ALA A C 1
ATOM 1329 O O . ALA A 1 187 ? 11.246 -10.137 -6.440 1.00 96.06 187 ALA A O 1
ATOM 1330 N N . ASP A 1 188 ? 11.622 -10.875 -4.358 1.00 95.25 188 ASP A N 1
ATOM 1331 C CA . ASP A 1 188 ? 13.068 -11.035 -4.507 1.00 95.25 188 ASP A CA 1
ATOM 1332 C C . ASP A 1 188 ? 13.448 -12.388 -5.145 1.00 95.25 188 ASP A C 1
ATOM 1334 O O . ASP A 1 188 ? 12.600 -13.146 -5.639 1.00 95.25 188 ASP A O 1
ATOM 1338 N N . ASP A 1 189 ? 14.747 -12.674 -5.189 1.00 93.56 189 ASP A N 1
ATOM 1339 C CA . ASP A 1 189 ? 15.323 -13.885 -5.770 1.00 93.56 189 ASP A CA 1
ATOM 1340 C C . ASP A 1 189 ? 15.016 -15.147 -4.949 1.00 93.56 189 ASP A C 1
ATOM 1342 O O . ASP A 1 189 ? 14.994 -16.251 -5.501 1.00 93.56 189 ASP A O 1
ATOM 1346 N N . GLU A 1 190 ? 14.708 -14.985 -3.662 1.00 94.19 190 GLU A N 1
ATOM 1347 C CA . GLU A 1 190 ? 14.225 -16.043 -2.770 1.00 94.19 190 GLU A CA 1
ATOM 1348 C C . GLU A 1 190 ? 12.708 -16.273 -2.898 1.00 94.19 190 GLU A C 1
ATOM 1350 O O . GLU A 1 190 ? 12.187 -17.277 -2.406 1.00 94.19 190 GLU A O 1
ATOM 1355 N N . GLY A 1 191 ? 11.999 -15.388 -3.606 1.00 92.56 191 GLY A N 1
ATOM 1356 C CA . GLY A 1 191 ? 10.548 -15.434 -3.782 1.00 92.56 191 GLY A CA 1
ATOM 1357 C C . GLY A 1 191 ? 9.769 -14.771 -2.645 1.00 92.56 191 GLY A C 1
ATOM 1358 O O . GLY A 1 191 ? 8.550 -14.926 -2.578 1.00 92.56 191 GLY A O 1
ATOM 1359 N N . THR A 1 192 ? 10.442 -14.027 -1.765 1.00 92.69 192 THR A N 1
ATOM 1360 C CA . THR A 1 192 ? 9.801 -13.240 -0.707 1.00 92.69 192 THR A CA 1
ATOM 1361 C C . THR A 1 192 ? 9.253 -11.951 -1.299 1.00 92.69 192 THR A C 1
ATOM 1363 O O . THR A 1 192 ? 9.920 -11.282 -2.089 1.00 92.69 192 THR A O 1
ATOM 1366 N N . THR A 1 193 ? 8.031 -11.575 -0.927 1.00 93.75 193 THR A N 1
ATOM 1367 C CA . THR A 1 193 ? 7.405 -10.360 -1.450 1.00 93.75 193 THR A CA 1
ATOM 1368 C C . THR A 1 193 ? 8.142 -9.113 -0.963 1.00 93.75 193 THR A C 1
ATOM 1370 O O . THR A 1 193 ? 8.512 -8.980 0.207 1.00 93.75 193 THR A O 1
ATOM 1373 N N . VAL A 1 194 ? 8.382 -8.180 -1.881 1.00 94.19 194 VAL A N 1
ATOM 1374 C CA . VAL A 1 194 ? 9.032 -6.900 -1.597 1.00 94.19 194 VAL A CA 1
ATOM 1375 C C . VAL A 1 194 ? 7.946 -5.880 -1.243 1.00 94.19 194 VAL A C 1
ATOM 1377 O O . VAL A 1 194 ? 6.953 -5.795 -1.968 1.00 94.19 194 VAL A O 1
ATOM 1380 N N . PRO A 1 195 ? 8.126 -5.066 -0.183 1.00 92.94 195 PRO A N 1
ATOM 1381 C CA . PRO A 1 195 ? 7.141 -4.069 0.219 1.00 92.94 195 PRO A CA 1
ATOM 1382 C C . PRO A 1 195 ? 6.718 -3.153 -0.926 1.00 92.94 195 PRO A C 1
ATOM 1384 O O . PRO A 1 195 ? 7.578 -2.617 -1.638 1.00 92.94 195 PRO A O 1
ATOM 1387 N N . VAL A 1 196 ? 5.422 -2.842 -1.021 1.00 90.25 196 VAL A N 1
ATOM 1388 C CA . VAL A 1 196 ? 4.916 -1.873 -2.014 1.00 90.25 196 VAL A CA 1
ATOM 1389 C C . VAL A 1 196 ? 5.452 -0.459 -1.772 1.00 90.25 196 VAL A C 1
ATOM 1391 O O . VAL A 1 196 ? 5.405 0.399 -2.645 1.00 90.25 196 VAL A O 1
ATOM 1394 N N . SER A 1 197 ? 6.014 -0.195 -0.592 1.00 87.19 197 SER A N 1
ATOM 1395 C CA . SER A 1 197 ? 6.755 1.040 -0.310 1.00 87.19 197 SER A CA 1
ATOM 1396 C C . SER A 1 197 ? 8.103 1.148 -1.038 1.00 87.19 197 SER A C 1
ATOM 1398 O O . SER A 1 197 ? 8.687 2.232 -1.044 1.00 87.19 197 SER A O 1
ATOM 1400 N N . ARG A 1 198 ? 8.601 0.052 -1.629 1.00 92.06 198 ARG A N 1
ATOM 1401 C CA . ARG A 1 198 ? 9.870 -0.018 -2.372 1.00 92.06 198 ARG A CA 1
ATOM 1402 C C . ARG A 1 198 ? 9.659 -0.249 -3.859 1.00 92.06 198 ARG A C 1
ATOM 1404 O O . ARG A 1 198 ? 10.379 0.339 -4.666 1.00 92.06 198 ARG A O 1
ATOM 1411 N N . ILE A 1 199 ? 8.730 -1.134 -4.209 1.00 94.00 199 ILE A N 1
ATOM 1412 C CA . ILE A 1 199 ? 8.421 -1.459 -5.596 1.00 94.00 199 ILE A CA 1
ATOM 1413 C C . ILE A 1 199 ? 6.986 -1.950 -5.736 1.00 94.00 199 ILE A C 1
ATOM 1415 O O . ILE A 1 199 ? 6.519 -2.784 -4.968 1.00 94.00 199 ILE A O 1
ATOM 1419 N N . TYR A 1 200 ? 6.299 -1.452 -6.755 1.00 93.38 200 TYR A N 1
ATOM 1420 C CA . TYR A 1 200 ? 5.029 -2.006 -7.201 1.00 93.38 200 TYR A CA 1
ATOM 1421 C C . TYR A 1 200 ? 4.761 -1.621 -8.647 1.00 93.38 200 TYR A C 1
ATOM 1423 O O . TYR A 1 200 ? 5.267 -0.612 -9.147 1.00 93.38 200 TYR A O 1
ATOM 1431 N N . SER A 1 201 ? 3.922 -2.407 -9.307 1.00 93.50 201 SER A N 1
ATOM 1432 C CA . SER A 1 201 ? 3.292 -2.013 -10.563 1.00 93.50 201 SER A CA 1
ATOM 1433 C C . SER A 1 201 ? 1.826 -1.640 -10.339 1.00 93.50 201 SER A C 1
ATOM 1435 O O . SER A 1 201 ? 1.229 -2.068 -9.362 1.00 93.50 201 SER A O 1
ATOM 1437 N N . THR A 1 202 ? 1.242 -0.826 -11.209 1.00 91.62 202 THR A N 1
ATOM 1438 C CA . THR A 1 202 ? -0.196 -0.513 -11.212 1.00 91.62 202 THR A CA 1
ATOM 1439 C C . THR A 1 202 ? -0.630 -0.152 -12.629 1.00 91.62 202 THR A C 1
ATOM 1441 O O . THR A 1 202 ? 0.163 0.452 -13.359 1.00 91.62 202 THR A O 1
ATOM 1444 N N . PRO A 1 203 ? -1.876 -0.444 -13.033 1.00 91.94 203 PRO A N 1
ATOM 1445 C CA . PRO A 1 203 ? -2.482 0.213 -14.182 1.00 91.94 203 PRO A CA 1
ATOM 1446 C C . PRO A 1 203 ? -2.465 1.734 -14.014 1.00 91.94 203 PRO A C 1
ATOM 1448 O O . PRO A 1 203 ? -2.450 2.257 -12.890 1.00 91.94 203 PRO A O 1
ATOM 1451 N N . GLY A 1 204 ? -2.475 2.454 -15.132 1.00 90.06 204 GLY A N 1
ATOM 1452 C CA . GLY A 1 204 ? -2.614 3.901 -15.114 1.00 90.06 204 GLY A CA 1
ATOM 1453 C C . GLY A 1 204 ? -3.968 4.371 -14.573 1.00 90.06 204 GLY A C 1
ATOM 1454 O O . GLY A 1 204 ? -4.962 3.647 -14.631 1.00 90.06 204 GLY A O 1
ATOM 1455 N N . PRO A 1 205 ? -4.030 5.605 -14.045 1.00 88.06 205 PRO A N 1
ATOM 1456 C CA . PRO A 1 205 ? -5.257 6.180 -13.506 1.00 88.06 205 PRO A CA 1
ATOM 1457 C C . PRO A 1 205 ? -6.375 6.307 -14.553 1.00 88.06 205 PRO A C 1
ATOM 1459 O O . PRO A 1 205 ? -6.183 6.888 -15.622 1.00 88.06 205 PRO A O 1
ATOM 1462 N N . GLU A 1 206 ? -7.578 5.860 -14.184 1.00 87.50 206 GLU A N 1
ATOM 1463 C CA . GLU A 1 206 ? -8.777 5.946 -15.031 1.00 87.50 206 GLU A CA 1
ATOM 1464 C C . GLU A 1 206 ? -9.177 7.381 -15.373 1.00 87.50 206 GLU A C 1
ATOM 1466 O O . GLU A 1 206 ? -9.548 7.658 -16.505 1.00 87.50 206 GLU A O 1
ATOM 1471 N N . HIS A 1 207 ? -9.035 8.328 -14.444 1.00 87.44 207 HIS A N 1
ATOM 1472 C CA . HIS A 1 207 ? -9.399 9.728 -14.701 1.00 87.44 207 HIS A CA 1
ATOM 1473 C C . HIS A 1 207 ? -8.526 10.418 -15.765 1.00 87.44 207 HIS A C 1
ATOM 1475 O O . HIS A 1 207 ? -8.838 11.537 -16.171 1.00 87.44 207 HIS A O 1
ATOM 1481 N N . CYS A 1 208 ? -7.443 9.769 -16.199 1.00 90.12 208 CYS A N 1
ATOM 1482 C CA . CYS A 1 208 ? -6.548 10.242 -17.254 1.00 90.12 208 CYS A CA 1
ATOM 1483 C C . CYS A 1 208 ? -6.703 9.422 -18.542 1.00 90.12 208 CYS A C 1
ATOM 1485 O O . CYS A 1 208 ? -5.999 9.700 -19.509 1.00 90.12 208 CYS A O 1
ATOM 1487 N N . ASP A 1 209 ? -7.586 8.415 -18.544 1.00 91.56 209 ASP A N 1
ATOM 1488 C CA . ASP A 1 209 ? -7.719 7.401 -19.591 1.00 91.56 209 ASP A CA 1
ATOM 1489 C C . ASP A 1 209 ? -6.396 6.640 -19.854 1.00 91.56 209 ASP A C 1
ATOM 1491 O O . ASP A 1 209 ? -6.019 6.390 -20.999 1.00 91.56 209 ASP A O 1
ATOM 1495 N N . TRP A 1 210 ? -5.633 6.318 -18.795 1.00 93.38 210 TRP A N 1
ATOM 1496 C CA . TRP A 1 210 ? -4.319 5.648 -18.890 1.00 93.38 210 TRP A CA 1
ATOM 1497 C C . TRP A 1 210 ? -4.342 4.171 -18.473 1.00 93.38 210 TRP A C 1
ATOM 1499 O O . TRP A 1 210 ? -3.279 3.584 -18.273 1.00 93.38 210 TRP A O 1
ATOM 1509 N N . GLN A 1 211 ? -5.516 3.549 -18.328 1.00 91.81 211 GLN A N 1
ATOM 1510 C CA . GLN A 1 211 ? -5.630 2.181 -17.794 1.00 91.81 211 GLN A CA 1
ATOM 1511 C C . GLN A 1 211 ? -4.907 1.121 -18.643 1.00 91.81 211 GLN A C 1
ATOM 1513 O O . GLN A 1 211 ? -4.558 0.068 -18.121 1.00 91.81 211 GLN A O 1
ATOM 1518 N N . ASP A 1 212 ? -4.653 1.402 -19.925 1.00 92.44 212 ASP A N 1
ATOM 1519 C CA . ASP A 1 212 ? -3.934 0.502 -20.838 1.00 92.44 212 ASP A CA 1
ATOM 1520 C C . ASP A 1 212 ? -2.401 0.523 -20.650 1.00 92.44 212 ASP A C 1
ATOM 1522 O O . ASP A 1 212 ? -1.688 -0.266 -21.271 1.00 92.44 212 ASP A O 1
ATOM 1526 N N . MET A 1 213 ? -1.876 1.428 -19.818 1.00 94.94 213 MET A N 1
ATOM 1527 C CA . MET A 1 213 ? -0.451 1.535 -19.489 1.00 94.94 213 MET A CA 1
ATOM 1528 C C . MET A 1 213 ? -0.162 0.877 -18.137 1.00 94.94 213 MET A C 1
ATOM 1530 O O . MET A 1 213 ? -0.904 1.085 -17.174 1.00 94.94 213 MET A O 1
ATOM 1534 N N . THR A 1 214 ? 0.975 0.186 -18.019 1.00 95.06 214 THR A N 1
ATOM 1535 C CA . THR A 1 214 ? 1.483 -0.285 -16.718 1.00 95.06 214 THR A CA 1
ATOM 1536 C C . THR A 1 214 ? 2.518 0.696 -16.190 1.00 95.06 214 THR A C 1
ATOM 1538 O O . THR A 1 214 ? 3.514 0.977 -16.855 1.00 95.06 214 THR A O 1
ATOM 1541 N N . PHE A 1 215 ? 2.328 1.186 -14.971 1.00 94.81 215 PHE A N 1
ATOM 1542 C CA . PHE A 1 215 ? 3.292 2.012 -14.254 1.00 94.81 215 PHE A CA 1
ATOM 1543 C C . PHE A 1 215 ? 4.057 1.138 -13.268 1.00 94.81 215 PHE A C 1
ATOM 1545 O O . PHE A 1 215 ? 3.449 0.489 -12.428 1.00 94.81 215 PHE A O 1
ATOM 1552 N N . LEU A 1 216 ? 5.382 1.141 -13.345 1.00 96.12 216 LEU A N 1
ATOM 1553 C CA . LEU A 1 216 ? 6.285 0.554 -12.361 1.00 96.12 216 LEU A CA 1
ATOM 1554 C C . LEU A 1 216 ? 6.879 1.676 -11.514 1.00 96.12 216 LEU A C 1
ATOM 1556 O O . LEU A 1 216 ? 7.550 2.562 -12.040 1.00 96.12 216 LEU A O 1
ATOM 1560 N N . VAL A 1 217 ? 6.659 1.624 -10.208 1.00 94.00 217 VAL A N 1
ATOM 1561 C CA . VAL A 1 217 ? 7.215 2.573 -9.244 1.00 94.00 217 VAL A CA 1
ATOM 1562 C C . VAL A 1 217 ? 8.349 1.891 -8.490 1.00 94.00 217 VAL A C 1
ATOM 1564 O O . VAL A 1 217 ? 8.155 0.801 -7.963 1.00 94.00 217 VAL A O 1
ATOM 1567 N N . VAL A 1 218 ? 9.523 2.525 -8.436 1.00 94.06 218 VAL A N 1
ATOM 1568 C CA . VAL A 1 218 ? 10.727 2.013 -7.760 1.00 94.06 218 VAL A CA 1
ATOM 1569 C C . VAL A 1 218 ? 11.329 3.077 -6.843 1.00 94.06 218 VAL A C 1
ATOM 1571 O O . VAL A 1 218 ? 11.555 4.212 -7.262 1.00 94.06 218 VAL A O 1
ATOM 1574 N N . GLY A 1 219 ? 11.653 2.699 -5.606 1.00 88.50 219 GLY A N 1
ATOM 1575 C CA . GLY A 1 219 ? 12.314 3.548 -4.609 1.00 88.50 219 GLY A CA 1
ATOM 1576 C C . GLY A 1 219 ? 11.458 3.817 -3.370 1.00 88.50 219 GLY A C 1
ATOM 1577 O O . GLY A 1 219 ? 10.249 3.610 -3.377 1.00 88.50 219 GLY A O 1
ATOM 1578 N N . GLU A 1 220 ? 12.102 4.270 -2.289 1.00 70.06 220 GLU A N 1
ATOM 1579 C CA . GLU A 1 220 ? 11.454 4.486 -0.989 1.00 70.06 220 GLU A CA 1
ATOM 1580 C C . GLU A 1 220 ? 10.713 5.835 -0.906 1.00 70.06 220 GLU A C 1
ATOM 1582 O O . GLU A 1 220 ? 11.271 6.895 -1.201 1.00 70.06 220 GLU A O 1
ATOM 1587 N N . GLY A 1 221 ? 9.476 5.802 -0.397 1.00 54.00 221 GLY A N 1
ATOM 1588 C CA . GLY A 1 221 ? 8.737 6.980 0.076 1.00 54.00 221 GLY A CA 1
ATOM 1589 C C . GLY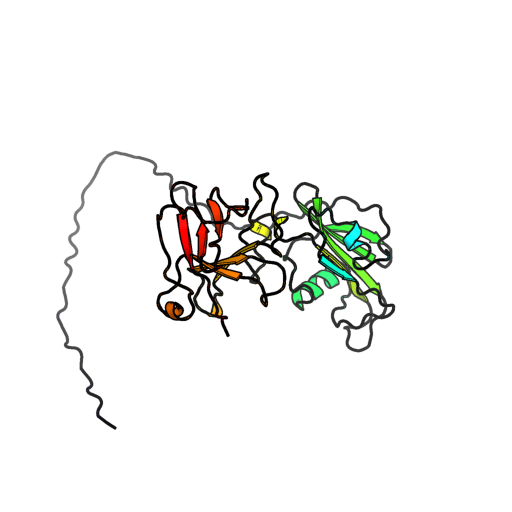 A 1 221 ? 7.684 7.548 -0.886 1.00 54.00 221 GLY A C 1
ATOM 1590 O O . GLY A 1 221 ? 7.739 7.382 -2.101 1.00 54.00 221 GLY A O 1
ATOM 1591 N N . GLU A 1 222 ? 6.694 8.242 -0.312 1.00 52.09 222 GLU A N 1
ATOM 1592 C CA . GLU A 1 222 ? 5.547 8.856 -0.999 1.00 52.09 222 GLU A CA 1
ATOM 1593 C C . GLU A 1 222 ? 5.961 9.720 -2.203 1.00 52.09 222 GLU A C 1
ATOM 1595 O O . GLU A 1 222 ? 6.306 10.883 -2.015 1.00 52.09 222 GLU A O 1
ATOM 1600 N N . ARG A 1 223 ? 5.892 9.171 -3.429 1.00 54.56 223 ARG A N 1
ATOM 1601 C CA . ARG A 1 223 ? 5.891 9.809 -4.775 1.00 54.56 223 ARG A CA 1
ATOM 1602 C C . ARG A 1 223 ? 6.953 10.875 -5.127 1.00 54.56 223 ARG A C 1
ATOM 1604 O O . ARG A 1 223 ? 7.175 11.110 -6.305 1.00 54.56 223 ARG A O 1
ATOM 1611 N N . ARG A 1 224 ? 7.616 11.538 -4.178 1.00 56.56 224 ARG A N 1
ATOM 1612 C CA . ARG A 1 224 ? 8.503 12.696 -4.380 1.00 56.56 224 ARG A CA 1
ATOM 1613 C C . ARG A 1 224 ? 9.957 12.309 -4.654 1.00 56.56 224 ARG A C 1
ATOM 1615 O O . ARG A 1 224 ? 10.745 13.185 -4.991 1.00 56.56 224 ARG A O 1
ATOM 1622 N N . GLY A 1 225 ? 10.299 11.028 -4.517 1.00 71.62 225 GLY A N 1
ATOM 1623 C CA . GLY A 1 225 ? 11.623 10.484 -4.837 1.00 71.62 225 GLY A CA 1
ATOM 1624 C C . GLY A 1 225 ? 11.600 9.135 -5.557 1.00 71.62 225 GLY A C 1
ATOM 1625 O O . GLY A 1 225 ? 12.656 8.672 -5.976 1.00 71.62 225 GLY A O 1
ATOM 1626 N N . ALA A 1 226 ? 10.423 8.522 -5.719 1.00 87.31 226 ALA A N 1
ATOM 1627 C CA . ALA A 1 226 ? 10.288 7.278 -6.458 1.00 87.31 226 ALA A CA 1
ATOM 1628 C C . ALA A 1 226 ? 10.427 7.530 -7.966 1.00 87.31 226 ALA A C 1
ATOM 1630 O O . ALA A 1 226 ? 9.923 8.521 -8.499 1.00 87.31 226 ALA A O 1
ATOM 1631 N N . GLN A 1 227 ? 11.110 6.619 -8.645 1.00 93.25 227 GLN A N 1
ATOM 1632 C CA . GLN A 1 227 ? 11.201 6.584 -10.095 1.00 93.25 227 GLN A CA 1
ATOM 1633 C C . GLN A 1 227 ? 9.974 5.867 -10.644 1.00 93.25 227 GLN A C 1
ATOM 1635 O O . GLN A 1 227 ? 9.534 4.863 -10.085 1.00 93.25 227 GLN A O 1
ATOM 1640 N N . VAL A 1 228 ? 9.430 6.382 -11.740 1.00 94.94 228 VAL A N 1
ATOM 1641 C CA . VAL A 1 228 ? 8.268 5.798 -12.405 1.00 94.94 228 VAL A CA 1
ATOM 1642 C C . VAL A 1 228 ? 8.682 5.395 -13.809 1.00 94.94 228 VAL A C 1
ATOM 1644 O O . VAL A 1 228 ? 9.224 6.217 -14.539 1.00 94.94 228 VAL A O 1
ATOM 1647 N N . TYR A 1 229 ? 8.427 4.151 -14.186 1.00 97.31 229 TYR A N 1
ATOM 1648 C CA . TYR A 1 229 ? 8.694 3.596 -15.510 1.00 97.31 229 TYR A CA 1
ATOM 1649 C C . TYR A 1 229 ? 7.396 3.086 -16.118 1.00 97.31 229 TYR A C 1
ATOM 1651 O O . TYR A 1 229 ? 6.500 2.673 -15.385 1.00 97.31 229 TYR A O 1
ATOM 1659 N N . VAL A 1 230 ? 7.279 3.116 -17.443 1.00 97.31 230 VAL A N 1
ATOM 1660 C CA . VAL A 1 230 ? 6.003 2.826 -18.107 1.00 97.31 230 VAL A CA 1
ATOM 1661 C C . VAL A 1 230 ? 6.135 1.740 -19.169 1.00 97.31 230 VAL A C 1
ATOM 1663 O O . VAL A 1 230 ? 6.925 1.860 -20.106 1.00 97.31 230 VAL A O 1
ATOM 1666 N N . GLU A 1 231 ? 5.306 0.707 -19.058 1.00 97.19 231 GLU A N 1
ATOM 1667 C CA . GLU A 1 231 ? 5.044 -0.261 -20.123 1.00 97.19 231 GLU A CA 1
ATOM 1668 C C . GLU A 1 231 ? 4.009 0.307 -21.095 1.00 97.19 231 GLU A C 1
ATOM 1670 O O . GLU A 1 231 ? 3.002 0.876 -20.671 1.00 97.19 231 GLU A O 1
ATOM 1675 N N . ALA A 1 232 ? 4.244 0.126 -22.397 1.00 93.69 232 ALA A N 1
ATOM 1676 C CA . ALA A 1 232 ? 3.303 0.505 -23.453 1.00 93.69 232 ALA A CA 1
ATOM 1677 C C . ALA A 1 232 ? 2.744 1.951 -23.343 1.00 93.69 232 ALA A C 1
ATOM 1679 O O . ALA A 1 232 ? 1.531 2.152 -23.402 1.00 93.69 232 ALA A O 1
ATOM 1680 N N . PRO A 1 233 ? 3.600 2.989 -23.218 1.00 93.44 233 PRO A N 1
ATOM 1681 C CA . PRO A 1 233 ? 3.144 4.369 -23.093 1.00 93.44 233 PRO A CA 1
ATOM 1682 C C . PRO A 1 233 ? 2.344 4.826 -24.319 1.00 93.44 233 PRO A C 1
ATOM 1684 O O . PRO A 1 233 ? 2.759 4.610 -25.465 1.00 93.44 233 PRO A O 1
ATOM 1687 N N . ILE A 1 234 ? 1.246 5.547 -24.081 1.00 92.94 234 ILE A N 1
ATOM 1688 C CA . ILE A 1 234 ? 0.486 6.206 -25.150 1.00 92.94 234 ILE A CA 1
ATOM 1689 C C . ILE A 1 234 ? 1.331 7.284 -25.848 1.00 92.94 234 ILE A C 1
ATOM 1691 O O . ILE A 1 234 ? 2.224 7.907 -25.264 1.00 92.94 234 ILE A O 1
ATOM 1695 N N . VAL A 1 235 ? 1.068 7.501 -27.137 1.00 90.94 235 VAL A N 1
ATOM 1696 C CA . VAL A 1 235 ? 1.892 8.362 -28.005 1.00 90.94 235 VAL A CA 1
ATOM 1697 C C . VAL A 1 235 ? 1.874 9.828 -27.572 1.00 90.94 235 VAL A C 1
ATOM 1699 O O . VAL A 1 235 ? 2.870 10.529 -27.749 1.00 90.94 235 VAL A O 1
ATOM 1702 N N . GLU A 1 236 ? 0.779 10.271 -26.971 1.00 91.06 236 GLU A N 1
ATOM 1703 C CA . GLU A 1 236 ? 0.543 11.630 -26.497 1.00 91.06 236 GLU A CA 1
ATOM 1704 C C . GLU A 1 236 ? 1.455 12.012 -25.325 1.00 91.06 236 GLU A C 1
ATOM 1706 O O . GLU A 1 236 ? 1.717 13.195 -25.123 1.00 91.06 236 GLU A O 1
ATOM 1711 N N . LEU A 1 237 ? 1.982 11.032 -24.581 1.00 91.19 237 LEU A N 1
ATOM 1712 C CA . LEU A 1 237 ? 2.823 11.273 -23.405 1.00 91.19 237 LEU A CA 1
ATOM 1713 C C . LEU A 1 237 ? 4.325 11.226 -23.691 1.00 91.19 237 LEU A C 1
ATOM 1715 O O . LEU A 1 237 ? 5.120 11.320 -22.760 1.00 91.19 237 LEU A O 1
ATOM 1719 N N . ARG A 1 238 ? 4.742 11.095 -24.956 1.00 90.88 238 ARG A N 1
ATOM 1720 C CA . ARG A 1 238 ? 6.164 10.942 -25.322 1.00 90.88 238 ARG A CA 1
ATOM 1721 C C . ARG A 1 238 ? 7.067 12.047 -24.788 1.00 90.88 238 ARG A C 1
ATOM 1723 O O . ARG A 1 238 ? 8.195 11.753 -24.413 1.00 90.88 238 ARG A O 1
ATOM 1730 N N . ASP A 1 239 ? 6.576 13.281 -24.726 1.00 93.25 239 ASP A N 1
ATOM 1731 C CA . ASP A 1 239 ? 7.358 14.424 -24.239 1.00 93.25 239 ASP A CA 1
ATOM 1732 C C . ASP A 1 239 ? 7.630 14.364 -22.725 1.00 93.25 239 ASP A C 1
ATOM 1734 O O . ASP A 1 239 ? 8.506 15.066 -22.225 1.00 93.25 239 ASP A O 1
ATOM 1738 N N . TYR A 1 240 ? 6.913 13.501 -22.000 1.00 94.00 240 TYR A N 1
ATOM 1739 C CA . TYR A 1 240 ? 7.102 13.236 -20.573 1.00 94.00 240 TYR A CA 1
ATOM 1740 C C . TYR A 1 240 ? 7.928 11.974 -20.299 1.00 94.00 240 TYR A C 1
ATOM 1742 O O . TYR A 1 240 ? 8.114 11.602 -19.139 1.00 94.00 240 TYR A O 1
ATOM 1750 N N . MET A 1 241 ? 8.406 11.305 -21.352 1.00 95.75 241 MET A N 1
ATOM 1751 C CA . MET A 1 241 ? 9.219 10.100 -21.251 1.00 95.75 241 MET A CA 1
ATOM 1752 C C . MET A 1 241 ? 10.696 10.441 -21.425 1.00 95.75 241 MET A C 1
ATOM 1754 O O . MET A 1 241 ? 11.084 11.231 -22.287 1.00 95.75 241 MET A O 1
ATOM 1758 N N . SER A 1 242 ? 11.556 9.763 -20.672 1.00 96.25 242 SER A N 1
ATOM 1759 C CA . SER A 1 242 ? 13.007 9.843 -20.850 1.00 96.25 242 SER A CA 1
ATOM 1760 C C . SER A 1 242 ? 13.462 9.261 -22.197 1.00 96.25 242 SER A C 1
ATOM 1762 O O . SER A 1 242 ? 14.601 9.492 -22.608 1.00 96.25 242 SER A O 1
ATOM 1764 N N . GLY A 1 243 ? 12.613 8.494 -22.888 1.00 95.12 243 GLY A N 1
ATOM 1765 C CA . GLY A 1 243 ? 12.928 7.807 -24.135 1.00 95.12 243 GLY A CA 1
ATOM 1766 C C . GLY A 1 243 ? 11.726 7.094 -24.759 1.00 95.12 243 GLY A C 1
ATOM 1767 O O . GLY A 1 243 ? 10.576 7.335 -24.402 1.00 95.12 243 GLY A O 1
ATOM 1768 N N . THR A 1 244 ? 11.988 6.221 -25.729 1.00 95.38 244 THR A N 1
ATOM 1769 C CA . THR A 1 244 ? 10.955 5.415 -26.396 1.00 95.38 244 THR A CA 1
ATOM 1770 C C . THR A 1 244 ? 10.820 4.063 -25.717 1.00 95.38 244 THR A C 1
ATOM 1772 O O . THR A 1 244 ? 11.836 3.455 -25.405 1.00 95.38 244 THR A O 1
ATOM 1775 N N . PHE A 1 245 ? 9.601 3.543 -25.593 1.00 97.00 245 PHE A N 1
ATOM 1776 C CA . PHE A 1 245 ? 9.393 2.142 -25.230 1.00 97.00 245 PHE A CA 1
ATOM 1777 C C . PHE A 1 245 ? 10.083 1.206 -26.226 1.00 97.00 245 PHE A C 1
ATOM 1779 O O . PHE A 1 245 ? 9.938 1.364 -27.443 1.00 97.00 245 PHE A O 1
ATOM 1786 N N . LEU A 1 246 ? 10.864 0.268 -25.697 1.00 97.50 246 LEU A N 1
ATOM 1787 C CA . LEU A 1 246 ? 11.625 -0.718 -26.459 1.00 97.50 246 LEU A CA 1
ATOM 1788 C C . LEU A 1 246 ? 11.028 -2.099 -26.200 1.00 97.50 246 LEU A C 1
ATOM 1790 O O . LEU A 1 246 ? 10.715 -2.414 -25.058 1.00 97.50 246 LEU A O 1
ATOM 1794 N N . THR A 1 247 ? 10.906 -2.920 -27.239 1.00 97.38 247 THR A N 1
ATOM 1795 C CA . THR A 1 247 ? 10.361 -4.283 -27.125 1.00 97.38 247 THR A CA 1
ATOM 1796 C C . THR A 1 247 ? 11.357 -5.294 -27.651 1.00 97.38 247 THR A C 1
ATOM 1798 O O . THR A 1 247 ? 12.061 -4.991 -28.619 1.00 97.38 247 THR A O 1
ATOM 1801 N N . ASP A 1 248 ? 11.406 -6.466 -27.019 1.00 97.00 248 ASP A N 1
ATOM 1802 C CA . ASP A 1 248 ? 12.233 -7.607 -27.443 1.00 97.00 248 ASP A CA 1
ATOM 1803 C C . ASP A 1 248 ? 13.694 -7.214 -27.744 1.00 97.00 248 ASP A C 1
ATOM 1805 O O . ASP A 1 248 ? 14.278 -7.555 -28.778 1.00 97.00 248 ASP A O 1
ATOM 1809 N N . ILE A 1 249 ? 14.291 -6.423 -26.850 1.00 97.94 249 ILE A N 1
ATOM 1810 C CA . ILE A 1 249 ? 15.700 -6.053 -26.955 1.00 97.94 249 ILE A CA 1
ATOM 1811 C C . ILE A 1 249 ? 16.558 -7.023 -26.154 1.00 97.94 249 ILE A C 1
ATOM 1813 O O . ILE A 1 249 ? 16.142 -7.622 -25.162 1.00 97.94 249 ILE A O 1
ATOM 1817 N N . ARG A 1 250 ? 17.823 -7.135 -26.555 1.00 97.69 250 ARG A N 1
ATOM 1818 C CA . ARG A 1 250 ? 18.825 -7.768 -25.706 1.00 97.69 250 ARG A CA 1
ATOM 1819 C C . ARG A 1 250 ? 19.085 -6.879 -24.491 1.00 97.69 250 ARG A C 1
ATOM 1821 O O . ARG A 1 250 ? 19.310 -5.681 -24.663 1.00 97.69 250 ARG A O 1
ATOM 1828 N N . LEU A 1 251 ? 19.133 -7.483 -23.304 1.00 97.81 251 LEU A N 1
ATOM 1829 C CA . LEU A 1 251 ? 19.506 -6.793 -22.072 1.00 97.81 251 LEU A CA 1
ATOM 1830 C C . LEU A 1 251 ? 20.870 -6.087 -22.241 1.00 97.81 251 LEU A C 1
ATOM 1832 O O . LEU A 1 251 ? 21.842 -6.743 -22.643 1.00 97.81 251 LEU A O 1
ATOM 1836 N N . PRO A 1 252 ? 20.965 -4.772 -21.969 1.00 97.38 252 PRO A N 1
ATOM 1837 C CA . PRO A 1 252 ? 22.238 -4.061 -21.987 1.00 97.38 252 PRO A CA 1
ATOM 1838 C C . PRO A 1 252 ? 23.237 -4.635 -20.977 1.00 97.38 252 PRO A C 1
ATOM 1840 O O . PRO A 1 252 ? 22.869 -5.038 -19.879 1.00 97.38 252 PRO A O 1
ATOM 1843 N N . ASN A 1 253 ? 24.521 -4.661 -21.343 1.00 96.94 253 ASN A N 1
ATOM 1844 C CA . ASN A 1 253 ? 25.566 -5.283 -20.517 1.00 96.94 253 ASN A CA 1
ATOM 1845 C C . ASN A 1 253 ? 25.829 -4.547 -19.191 1.00 96.94 253 ASN A C 1
ATOM 1847 O O . ASN A 1 253 ? 26.460 -5.111 -18.302 1.00 96.94 253 ASN A O 1
ATOM 1851 N N . ASP A 1 254 ? 25.432 -3.282 -19.100 1.00 97.12 254 ASP A N 1
ATOM 1852 C CA . ASP A 1 254 ? 25.572 -2.418 -17.931 1.00 97.12 254 ASP A CA 1
ATOM 1853 C C . ASP A 1 254 ? 24.272 -2.292 -17.125 1.00 97.12 254 ASP A C 1
ATOM 1855 O O . ASP A 1 254 ? 24.240 -1.541 -16.154 1.00 97.12 254 ASP A O 1
ATOM 1859 N N . ALA A 1 255 ? 23.213 -3.018 -17.501 1.00 98.00 255 ALA A N 1
ATOM 1860 C CA . ALA A 1 255 ? 21.979 -3.051 -16.731 1.00 98.00 255 ALA A CA 1
ATOM 1861 C C . ALA A 1 255 ? 22.239 -3.604 -15.320 1.00 98.00 255 ALA A C 1
ATOM 1863 O O . ALA A 1 255 ? 22.929 -4.610 -15.136 1.00 98.00 255 ALA A O 1
ATOM 1864 N N . ILE A 1 256 ? 21.683 -2.927 -14.320 1.00 97.88 256 ILE A N 1
ATOM 1865 C CA . ILE A 1 256 ? 21.835 -3.255 -12.907 1.00 97.88 256 ILE A CA 1
ATOM 1866 C C . ILE A 1 256 ? 20.720 -4.220 -12.528 1.00 97.88 256 ILE A C 1
ATOM 1868 O O . ILE A 1 256 ? 19.548 -3.858 -12.580 1.00 97.88 256 ILE A O 1
ATOM 1872 N N . ASP A 1 257 ? 21.089 -5.437 -12.147 1.00 97.31 257 ASP A N 1
ATOM 1873 C CA . ASP A 1 257 ? 20.150 -6.427 -11.621 1.00 97.31 257 ASP A CA 1
ATOM 1874 C C . ASP A 1 257 ? 19.641 -5.998 -10.247 1.00 97.31 257 ASP A C 1
ATOM 1876 O O . ASP A 1 257 ? 20.438 -5.704 -9.351 1.00 97.31 257 ASP A O 1
ATOM 1880 N N . THR A 1 258 ? 18.319 -5.930 -10.089 1.00 96.62 258 THR A N 1
ATOM 1881 C CA . THR A 1 258 ? 17.705 -5.581 -8.804 1.00 96.62 258 THR A CA 1
ATOM 1882 C C . THR A 1 258 ? 17.443 -6.807 -7.933 1.00 96.62 258 THR A C 1
ATOM 1884 O O . THR A 1 258 ? 17.138 -6.646 -6.753 1.00 96.62 258 THR A O 1
ATOM 1887 N N . GLY A 1 259 ? 17.528 -8.014 -8.501 1.00 96.81 259 GLY A N 1
ATOM 1888 C CA . GLY A 1 259 ? 17.084 -9.261 -7.882 1.00 96.81 259 GLY A CA 1
ATOM 1889 C C . GLY A 1 259 ? 15.562 -9.409 -7.815 1.00 96.81 259 GLY A C 1
ATOM 1890 O O . GLY A 1 259 ? 15.082 -10.410 -7.297 1.00 96.81 259 GLY A O 1
ATOM 1891 N N . TRP A 1 260 ? 14.788 -8.442 -8.320 1.00 97.50 260 TRP A N 1
ATOM 1892 C CA . TRP A 1 260 ? 13.329 -8.474 -8.218 1.00 97.50 260 TRP A CA 1
ATOM 1893 C C . TRP A 1 260 ? 12.676 -9.109 -9.437 1.00 97.50 260 TRP A C 1
ATOM 1895 O O . TRP A 1 260 ? 13.116 -8.924 -10.573 1.00 97.50 260 TRP A O 1
ATOM 1905 N N . GLN A 1 261 ? 11.580 -9.820 -9.196 1.00 96.94 261 GLN A N 1
ATOM 1906 C CA . GLN A 1 261 ? 10.820 -10.525 -10.214 1.00 96.94 261 GLN A CA 1
ATOM 1907 C C . GLN A 1 261 ? 9.311 -10.496 -9.951 1.00 96.94 261 GLN A C 1
ATOM 1909 O O . GLN A 1 261 ? 8.858 -10.412 -8.811 1.00 96.94 261 GLN A O 1
ATOM 1914 N N . ARG A 1 262 ? 8.529 -10.594 -11.025 1.00 94.81 262 ARG A N 1
ATOM 1915 C CA . ARG A 1 262 ? 7.068 -10.729 -11.010 1.00 94.81 262 ARG A CA 1
ATOM 1916 C C . ARG A 1 262 ? 6.628 -11.513 -12.241 1.00 94.81 262 ARG A C 1
ATOM 1918 O O . ARG A 1 262 ? 7.107 -11.244 -13.339 1.00 94.81 262 ARG A O 1
ATOM 1925 N N . ASP A 1 263 ? 5.746 -12.496 -12.074 1.00 92.00 263 ASP A N 1
ATOM 1926 C CA . ASP A 1 263 ? 5.236 -13.340 -13.171 1.00 92.00 263 ASP A CA 1
ATOM 1927 C C . ASP A 1 263 ? 6.343 -13.991 -14.032 1.00 92.00 263 ASP A C 1
ATOM 1929 O O . ASP A 1 263 ? 6.222 -14.128 -15.250 1.00 92.00 263 ASP A O 1
ATOM 1933 N N . GLY A 1 264 ? 7.472 -14.352 -13.409 1.00 92.69 264 GLY A N 1
ATOM 1934 C CA . GLY A 1 264 ? 8.646 -14.903 -14.099 1.00 92.69 264 GLY A CA 1
ATOM 1935 C C . GLY A 1 264 ? 9.435 -13.892 -14.945 1.00 92.69 264 GLY A C 1
ATOM 1936 O O . GLY A 1 264 ? 10.345 -14.288 -15.676 1.00 92.69 264 GLY A O 1
ATOM 1937 N N . ARG A 1 265 ? 9.105 -12.597 -14.863 1.00 96.75 265 ARG A N 1
ATOM 1938 C CA . ARG A 1 265 ? 9.872 -11.489 -15.445 1.00 96.75 265 ARG A CA 1
ATOM 1939 C C . ARG A 1 265 ? 10.751 -10.877 -14.363 1.00 96.75 265 ARG A C 1
ATOM 1941 O O . ARG A 1 265 ? 10.263 -10.541 -13.291 1.00 96.75 265 ARG A O 1
ATOM 1948 N N . HIS A 1 266 ? 12.024 -10.696 -14.662 1.00 97.81 266 HIS A N 1
ATOM 1949 C CA . HIS A 1 266 ? 12.985 -10.015 -13.802 1.00 97.81 266 HIS A CA 1
ATOM 1950 C C . HIS A 1 266 ? 13.047 -8.527 -14.135 1.00 97.81 266 HIS A C 1
ATOM 1952 O O . HIS A 1 266 ? 12.743 -8.130 -15.266 1.00 97.81 266 HIS A O 1
ATOM 1958 N N . LEU A 1 267 ? 13.474 -7.730 -13.159 1.00 98.25 267 LEU A N 1
ATOM 1959 C CA . LEU A 1 267 ? 13.741 -6.309 -13.306 1.00 98.25 267 LEU A CA 1
ATOM 1960 C C . LEU A 1 267 ? 15.244 -6.024 -13.300 1.00 98.25 267 LEU A C 1
ATOM 1962 O O . LEU A 1 267 ? 15.982 -6.435 -12.406 1.00 98.25 267 LEU A O 1
ATOM 1966 N N . TRP A 1 268 ? 15.664 -5.208 -14.260 1.00 98.44 268 TRP A N 1
ATOM 1967 C CA . TRP A 1 268 ? 16.946 -4.517 -14.238 1.00 98.44 268 TRP A CA 1
ATOM 1968 C C . TRP A 1 268 ? 16.727 -3.016 -14.416 1.00 98.44 268 TRP A C 1
ATOM 1970 O O . TRP A 1 268 ? 15.756 -2.595 -15.041 1.00 98.44 268 TRP A O 1
ATOM 1980 N N . LEU A 1 269 ? 17.644 -2.194 -13.920 1.00 98.12 269 LEU A N 1
ATOM 1981 C CA . LEU A 1 269 ? 17.613 -0.739 -14.098 1.00 98.12 269 LEU A CA 1
ATOM 1982 C C . LEU A 1 269 ? 18.793 -0.278 -14.950 1.00 98.12 269 LEU A C 1
ATOM 1984 O O . LEU A 1 269 ? 19.891 -0.831 -14.865 1.00 98.12 269 LEU A O 1
ATOM 1988 N N . SER A 1 270 ? 18.590 0.740 -15.785 1.00 98.12 270 SER A N 1
ATOM 1989 C CA . SER A 1 270 ? 19.714 1.397 -16.447 1.00 98.12 270 SER A CA 1
ATOM 1990 C C . SER A 1 270 ? 20.527 2.215 -15.431 1.00 98.12 270 SER A C 1
ATOM 1992 O O . SER A 1 270 ? 19.943 2.820 -14.534 1.00 98.12 270 SER A O 1
ATOM 1994 N N . PRO A 1 271 ? 21.866 2.303 -15.565 1.00 97.12 271 PRO A N 1
ATOM 1995 C CA . PRO A 1 271 ? 22.702 3.073 -14.632 1.00 97.12 271 PRO A CA 1
ATOM 1996 C C . PRO A 1 271 ? 22.380 4.571 -14.542 1.00 97.12 271 PRO A C 1
ATOM 1998 O O . PRO A 1 271 ? 22.828 5.241 -13.616 1.00 97.12 271 PRO A O 1
ATOM 2001 N N . ASP A 1 272 ? 21.674 5.109 -15.536 1.00 95.81 272 ASP A N 1
ATOM 2002 C CA . ASP A 1 272 ? 21.253 6.507 -15.628 1.00 95.81 272 ASP A CA 1
ATOM 2003 C C . ASP A 1 272 ? 19.769 6.721 -15.277 1.00 95.81 272 ASP A C 1
ATOM 2005 O O . ASP A 1 272 ? 19.237 7.805 -15.525 1.00 95.81 272 ASP A O 1
ATOM 2009 N N . ASP A 1 273 ? 19.100 5.695 -14.737 1.00 94.75 273 ASP A N 1
ATOM 2010 C CA . ASP A 1 273 ? 17.685 5.690 -14.344 1.00 94.75 273 ASP A CA 1
ATOM 2011 C C . ASP A 1 273 ? 16.703 6.034 -15.479 1.00 94.75 273 ASP A C 1
ATOM 2013 O O . ASP A 1 273 ? 15.564 6.441 -15.240 1.00 94.75 273 ASP A O 1
ATOM 2017 N N . ARG A 1 274 ? 17.123 5.939 -16.744 1.00 97.25 274 ARG A N 1
ATOM 2018 C CA . ARG A 1 274 ? 16.247 6.235 -17.886 1.00 97.25 274 ARG A CA 1
ATOM 2019 C C . ARG A 1 274 ? 15.323 5.084 -18.233 1.00 97.25 274 ARG A C 1
ATOM 2021 O O . ARG A 1 274 ? 14.265 5.359 -18.794 1.00 97.25 274 ARG A O 1
ATOM 2028 N N . TYR A 1 275 ? 15.703 3.847 -17.930 1.00 98.44 275 TYR A N 1
ATOM 2029 C CA . TYR A 1 275 ? 14.927 2.662 -18.268 1.00 98.44 275 TYR A CA 1
ATOM 2030 C C . TYR A 1 275 ? 14.874 1.659 -17.122 1.00 98.44 275 TYR A C 1
ATOM 2032 O O . TYR A 1 275 ? 15.886 1.369 -16.485 1.00 98.44 275 TYR A O 1
ATOM 2040 N N . ALA A 1 276 ? 13.702 1.056 -16.963 1.00 98.50 276 ALA A N 1
ATOM 2041 C CA . ALA A 1 276 ? 13.549 -0.250 -16.352 1.00 98.50 276 ALA A CA 1
ATOM 2042 C C . ALA A 1 276 ? 13.498 -1.292 -17.472 1.00 98.50 276 ALA A C 1
ATOM 2044 O O . ALA A 1 276 ? 12.744 -1.143 -18.432 1.00 98.50 276 ALA A O 1
ATOM 2045 N N . TYR A 1 277 ? 14.305 -2.339 -17.371 1.00 98.56 277 TYR A N 1
ATOM 2046 C CA . TYR A 1 277 ? 14.264 -3.475 -18.279 1.00 98.56 277 TYR A CA 1
ATOM 2047 C C . TYR A 1 277 ? 13.507 -4.608 -17.606 1.00 98.56 277 TYR A C 1
ATOM 2049 O O . TYR A 1 277 ? 13.896 -5.036 -16.522 1.00 98.56 277 TYR A O 1
ATOM 2057 N N . VAL A 1 278 ? 12.439 -5.093 -18.237 1.00 98.38 278 VAL A N 1
ATOM 2058 C CA . VAL A 1 278 ? 11.570 -6.119 -17.650 1.00 98.38 278 VAL A CA 1
ATOM 2059 C C . VAL A 1 278 ? 11.423 -7.298 -18.603 1.00 98.38 278 VAL A C 1
ATOM 2061 O O . VAL A 1 278 ? 10.947 -7.144 -19.730 1.00 98.38 278 VAL A O 1
ATOM 2064 N N . GLY A 1 279 ? 11.800 -8.499 -18.161 1.00 97.88 279 GLY A N 1
ATOM 2065 C CA . GLY A 1 279 ? 11.693 -9.707 -18.983 1.00 97.88 279 GLY A CA 1
ATOM 2066 C C . GLY A 1 279 ? 12.611 -10.841 -18.544 1.00 97.88 279 GLY A C 1
ATOM 2067 O O . GLY A 1 279 ? 12.790 -11.092 -17.358 1.00 97.88 279 GLY A O 1
ATOM 2068 N N . SER A 1 280 ? 13.179 -11.549 -19.516 1.00 95.00 280 SER A N 1
ATOM 2069 C CA . SER A 1 280 ? 14.159 -12.617 -19.294 1.00 95.00 280 SER A CA 1
ATOM 2070 C C . SER A 1 280 ? 15.573 -12.131 -19.610 1.00 95.00 280 SER A C 1
ATOM 2072 O O . SER A 1 280 ? 15.761 -11.188 -20.371 1.00 95.00 280 SER A O 1
ATOM 2074 N N . SER A 1 281 ? 16.595 -12.851 -19.151 1.00 87.62 281 SER A N 1
ATOM 2075 C CA . SER A 1 281 ? 17.992 -12.544 -19.504 1.00 87.62 281 SER A CA 1
ATOM 2076 C C . SER A 1 281 ? 18.289 -12.596 -21.014 1.00 87.62 281 SER A C 1
ATOM 2078 O O . SER A 1 281 ? 19.307 -12.071 -21.467 1.00 87.62 281 SER A O 1
ATOM 2080 N N . SER A 1 282 ? 17.414 -13.223 -21.809 1.00 90.38 282 SER A N 1
ATOM 2081 C CA . SER A 1 282 ? 17.558 -13.337 -23.265 1.00 90.38 282 SER A CA 1
ATOM 2082 C C . SER A 1 282 ? 16.809 -12.264 -24.060 1.00 90.38 282 SER A C 1
ATOM 2084 O O . SER A 1 282 ? 17.216 -11.957 -25.180 1.00 90.38 282 SER A O 1
ATOM 2086 N N . SER A 1 283 ? 15.745 -11.702 -23.488 1.00 96.44 283 SER A N 1
ATOM 2087 C CA . SER A 1 283 ? 14.853 -10.735 -24.129 1.00 96.44 283 SER A CA 1
ATOM 2088 C C . SER A 1 283 ? 14.101 -9.950 -23.058 1.00 96.44 283 SER A C 1
ATOM 2090 O O . SER A 1 283 ? 13.492 -10.552 -22.163 1.00 96.44 283 SER A O 1
ATOM 2092 N N . VAL A 1 284 ? 14.174 -8.623 -23.152 1.00 98.44 284 VAL A N 1
ATOM 2093 C CA . VAL A 1 284 ? 13.536 -7.672 -22.236 1.00 98.44 284 VAL A CA 1
ATOM 2094 C C . VAL A 1 284 ? 12.821 -6.570 -23.005 1.00 98.44 284 VAL A C 1
ATOM 2096 O O . VAL A 1 284 ? 13.224 -6.201 -24.111 1.00 98.44 284 VAL A O 1
ATOM 2099 N N . ASP A 1 285 ? 11.812 -5.987 -22.369 1.00 98.50 285 ASP A N 1
ATOM 2100 C CA . ASP A 1 285 ? 11.251 -4.703 -22.779 1.00 98.50 285 ASP A CA 1
ATOM 2101 C C . ASP A 1 285 ? 11.933 -3.578 -21.999 1.00 98.50 285 ASP A C 1
ATOM 2103 O O . ASP A 1 285 ? 12.219 -3.725 -20.813 1.00 98.50 285 ASP A O 1
ATOM 2107 N N . GLY A 1 286 ? 12.193 -2.450 -22.656 1.00 98.38 286 GLY A N 1
ATOM 2108 C CA . GLY A 1 286 ? 12.736 -1.240 -22.041 1.00 98.38 286 GLY A CA 1
ATOM 2109 C C . GLY A 1 286 ? 11.626 -0.233 -21.772 1.00 98.38 286 GLY A C 1
ATOM 2110 O O . GLY A 1 286 ? 11.131 0.413 -22.697 1.00 98.38 286 GLY A O 1
ATOM 2111 N N . TRP A 1 287 ? 11.255 -0.093 -20.505 1.00 98.44 287 TRP A N 1
ATOM 2112 C CA . TRP A 1 287 ? 10.208 0.795 -20.014 1.00 98.44 287 TRP A CA 1
ATOM 2113 C C . TRP A 1 287 ? 10.835 2.158 -19.714 1.00 98.44 287 TRP A C 1
ATOM 2115 O O . TRP A 1 287 ? 11.662 2.247 -18.801 1.00 98.44 287 TRP A O 1
ATOM 2125 N N . PRO A 1 288 ? 10.529 3.219 -20.482 1.00 98.00 288 PRO A N 1
ATOM 2126 C CA . PRO A 1 288 ? 11.120 4.525 -20.249 1.00 98.00 288 PRO A CA 1
ATOM 2127 C C . PRO A 1 288 ? 10.618 5.109 -18.932 1.00 98.00 288 PRO A C 1
ATOM 2129 O O . PRO A 1 288 ? 9.468 4.911 -18.533 1.00 98.00 288 PRO A O 1
ATOM 2132 N N . ARG A 1 289 ? 11.493 5.870 -18.281 1.00 97.06 289 ARG A N 1
ATOM 2133 C CA . ARG A 1 289 ? 11.140 6.689 -17.128 1.00 97.06 289 ARG A CA 1
ATOM 2134 C C . ARG A 1 289 ? 10.126 7.764 -17.522 1.00 97.06 289 ARG A C 1
ATOM 2136 O O . ARG A 1 289 ? 10.261 8.387 -18.574 1.00 97.06 289 ARG A O 1
ATOM 2143 N N . PHE A 1 290 ? 9.151 7.992 -16.654 1.00 94.62 290 PHE A N 1
ATOM 2144 C CA . PHE A 1 290 ? 8.082 8.968 -16.788 1.00 94.62 290 PHE A CA 1
ATOM 2145 C C . PHE A 1 290 ? 8.235 10.065 -15.735 1.00 94.62 290 PHE A C 1
ATOM 2147 O O . PHE A 1 290 ? 8.216 9.792 -14.536 1.00 94.62 290 PHE A O 1
ATOM 2154 N N . ASP A 1 291 ? 8.369 11.310 -16.187 1.00 88.62 291 ASP A N 1
ATOM 2155 C CA . ASP A 1 291 ? 8.608 12.479 -15.331 1.00 88.62 291 ASP A CA 1
ATOM 2156 C C . ASP A 1 291 ? 7.429 13.471 -15.387 1.00 88.62 291 ASP A C 1
ATOM 2158 O O . ASP A 1 291 ? 7.604 14.689 -15.469 1.00 88.62 291 ASP A O 1
ATOM 2162 N N . ALA A 1 292 ? 6.199 12.951 -15.341 1.00 80.62 292 ALA A N 1
ATOM 2163 C CA . ALA A 1 292 ? 4.987 13.753 -15.207 1.00 80.62 292 ALA A CA 1
ATOM 2164 C C . ALA A 1 292 ? 3.995 13.144 -14.212 1.00 80.62 292 ALA A C 1
ATOM 2166 O O . ALA A 1 292 ? 4.086 11.983 -13.821 1.00 80.62 292 ALA A O 1
ATOM 2167 N N . GLY A 1 293 ? 3.043 13.967 -13.782 1.00 72.31 293 GLY A N 1
ATOM 2168 C CA . GLY A 1 293 ? 1.883 13.532 -13.015 1.00 72.31 293 GLY A CA 1
ATOM 2169 C C . GLY A 1 293 ? 0.613 13.742 -13.825 1.00 72.31 293 GLY A C 1
ATOM 2170 O O . GLY A 1 293 ? 0.575 14.596 -14.712 1.00 72.31 293 GLY A O 1
ATOM 2171 N N . CYS A 1 294 ? -0.427 12.987 -13.493 1.00 66.38 294 CYS A N 1
ATOM 2172 C CA . CYS A 1 294 ? -1.776 13.378 -13.865 1.00 66.38 294 CYS A CA 1
ATOM 2173 C C . CYS A 1 294 ? -2.274 14.419 -12.853 1.00 66.38 294 CYS A C 1
ATOM 2175 O O . CYS A 1 294 ? -2.044 14.262 -11.650 1.00 66.38 294 CYS A O 1
ATOM 2177 N N . ALA A 1 295 ? -2.851 15.510 -13.353 1.00 54.53 295 ALA A N 1
ATOM 2178 C CA . ALA A 1 295 ? -3.299 16.662 -12.574 1.00 54.53 295 ALA A CA 1
ATOM 2179 C C . ALA A 1 295 ? -4.810 16.847 -12.705 1.00 54.53 295 ALA A C 1
ATOM 2181 O O . ALA A 1 295 ? -5.323 16.610 -13.822 1.00 54.53 295 ALA A O 1
#